Protein AF-A0A3N6RVM1-F1 (afdb_monomer_lite)

pLDDT: mean 83.08, std 14.46, range [37.84, 97.94]

Secondary structure (DSSP, 8-state):
-HHHHHHHHH---EEEEE--EEEE-SS-EEEEE---EEEEETTEEEEE--SSTT----B-TT---SS--EEEEE-HHHHHHHHHHHHHHHHHTT-EEEEEES--S---HHHHHHHHHHHHHTTTTEEEEEE-S-TT-EEE-HHHHHHHSTT--EEEE--GGGT-EEEEEE-TTT--EEEEEE-TT-GGG--

Organism: NCBI:txid69224

InterPro domains:
  IPR029052 Metallo-dependent phosphatase-like [G3DSA:3.60.21.10] (3-189)
  IPR029052 Metallo-dependent phosphatase-like [SSF56300] (31-172)

Sequence (191 aa):
MRIFVGHYHSLSLNQKSWDIVTDSGYKYVNHIGSFNYSWDEGDFHLIQLHDYPGMTGYDYNKTIISSDERKLYMRWDKELTWLKKSIEGAVSRGKYIIVNIHQPDGWKKEALRAIRTLFYQYKDNIKAVFAGHHHILYGYYENILSGMGGNIPVFLFGSASQQTYLIMESDDADLNLFIFLIKKNNWQAKN

Radius of gyration: 17.66 Å; chains: 1; bounding box: 53×33×40 Å

Foldseek 3Di:
DCCLVVVLVPDPFAPKDFFWDWDDDPQETEIEGQRKMWGDDQQEIETEGPADAQDFDPFVPDPCPDSHHYTYGHDNVRVLVVVLVSLVVSVVVNGAYEYEYEDLDPHDPVRLVSQQVSCQVCVVRHQEYEYEPQQQDFAWDPVSLVRRYDSRTYTYQRDVVQLWGWDWDADPPPRDIDIWIDGPVDVVPTD

Structure (mmCIF, N/CA/C/O backbone):
data_AF-A0A3N6RVM1-F1
#
_entry.id   AF-A0A3N6RVM1-F1
#
loop_
_atom_site.group_PDB
_atom_site.id
_atom_site.type_symbol
_atom_site.label_atom_id
_atom_site.label_alt_id
_atom_site.label_comp_id
_atom_site.label_asym_id
_atom_site.label_entity_id
_atom_site.label_seq_id
_atom_site.pdbx_PDB_ins_code
_atom_site.Cartn_x
_atom_site.Cartn_y
_atom_site.Cartn_z
_atom_site.occupancy
_atom_site.B_iso_or_equiv
_atom_site.auth_seq_id
_atom_site.auth_comp_id
_atom_site.auth_asym_id
_atom_site.auth_atom_id
_atom_site.pdbx_PDB_model_num
ATOM 1 N N . MET A 1 1 ? 22.898 -3.937 3.045 1.00 49.53 1 MET A N 1
ATOM 2 C CA . MET A 1 1 ? 22.399 -4.347 1.710 1.00 49.53 1 MET A CA 1
ATOM 3 C C . MET A 1 1 ? 22.051 -5.832 1.595 1.00 49.53 1 MET A C 1
ATOM 5 O O . MET A 1 1 ? 20.936 -6.106 1.177 1.00 49.53 1 MET A O 1
ATOM 9 N N . ARG A 1 2 ? 22.887 -6.782 2.071 1.00 49.22 2 ARG A N 1
ATOM 10 C CA . ARG A 1 2 ? 22.421 -8.164 2.374 1.00 49.22 2 ARG A CA 1
ATOM 11 C C . ARG A 1 2 ? 21.143 -8.173 3.229 1.00 49.22 2 ARG A C 1
ATOM 13 O O . ARG A 1 2 ? 20.324 -9.059 3.071 1.00 49.22 2 ARG A O 1
ATOM 20 N N . ILE A 1 3 ? 20.975 -7.157 4.080 1.00 55.50 3 ILE A N 1
ATOM 21 C CA . ILE A 1 3 ? 19.848 -7.026 5.006 1.00 55.50 3 ILE A CA 1
ATOM 22 C C . ILE A 1 3 ? 18.508 -6.794 4.293 1.00 55.50 3 ILE A C 1
ATOM 24 O O . ILE A 1 3 ? 17.579 -7.484 4.645 1.00 55.50 3 ILE A O 1
ATOM 28 N N . PHE A 1 4 ? 18.366 -5.912 3.292 1.00 61.50 4 PHE A N 1
ATOM 29 C CA . PHE A 1 4 ? 17.035 -5.615 2.714 1.00 61.50 4 PHE A CA 1
ATOM 30 C C . PHE A 1 4 ? 16.545 -6.724 1.769 1.00 61.50 4 PHE A C 1
ATOM 32 O O . PHE A 1 4 ? 15.453 -7.258 1.934 1.00 61.50 4 PHE A O 1
ATOM 39 N N . VAL A 1 5 ? 17.414 -7.140 0.840 1.00 66.00 5 VAL A N 1
ATOM 40 C CA . VAL A 1 5 ? 17.185 -8.290 -0.052 1.00 66.00 5 VAL A CA 1
ATOM 41 C C . VAL A 1 5 ? 17.018 -9.570 0.768 1.00 66.00 5 VAL A C 1
ATOM 43 O O . VAL A 1 5 ? 16.042 -10.297 0.602 1.00 66.00 5 VAL A O 1
ATOM 46 N N . GLY A 1 6 ? 17.932 -9.823 1.708 1.00 70.25 6 GLY A N 1
ATOM 47 C CA . GLY A 1 6 ? 17.854 -10.980 2.597 1.00 70.25 6 GLY A CA 1
ATOM 48 C C . GLY A 1 6 ? 16.621 -10.952 3.497 1.00 70.25 6 GLY A C 1
ATOM 49 O O . GLY A 1 6 ? 16.007 -11.996 3.677 1.00 70.25 6 GLY A O 1
ATOM 50 N N . HIS A 1 7 ? 16.212 -9.780 3.994 1.00 71.38 7 HIS A N 1
ATOM 51 C CA . HIS A 1 7 ? 14.996 -9.622 4.789 1.00 71.38 7 HIS A CA 1
ATOM 52 C C . HIS A 1 7 ? 13.775 -10.033 3.974 1.00 71.38 7 HIS A C 1
ATOM 54 O O . HIS A 1 7 ? 13.119 -10.993 4.359 1.00 71.38 7 HIS A O 1
ATOM 60 N N . TYR A 1 8 ? 13.532 -9.430 2.806 1.00 77.12 8 TYR A N 1
ATOM 61 C CA . TYR A 1 8 ? 12.394 -9.817 1.965 1.00 77.12 8 TYR A CA 1
ATOM 62 C C . TYR A 1 8 ? 12.393 -11.316 1.615 1.00 77.12 8 TYR A C 1
ATOM 64 O O . TYR A 1 8 ? 11.356 -11.983 1.687 1.00 77.12 8 TYR A O 1
ATOM 72 N N . HIS A 1 9 ? 13.552 -11.890 1.272 1.00 80.00 9 HIS A N 1
ATOM 73 C CA . HIS A 1 9 ? 13.641 -13.323 0.984 1.00 80.00 9 HIS A CA 1
ATOM 74 C C . HIS A 1 9 ? 13.372 -14.195 2.215 1.00 80.00 9 HIS A C 1
ATOM 76 O O . HIS A 1 9 ? 12.742 -15.238 2.053 1.00 80.00 9 HIS A O 1
ATOM 82 N N . SER A 1 10 ? 13.765 -13.752 3.414 1.00 82.06 10 SER A N 1
ATOM 83 C CA . SER A 1 10 ? 13.501 -14.454 4.678 1.00 82.06 10 SER A CA 1
ATOM 84 C C . SER A 1 10 ? 12.027 -14.449 5.097 1.00 82.06 10 SER A C 1
ATOM 86 O O . SER A 1 10 ? 11.606 -15.325 5.848 1.00 82.06 10 SER A O 1
ATOM 88 N N . LEU A 1 11 ? 11.227 -13.498 4.601 1.00 80.88 11 LEU A N 1
ATOM 89 C CA . LEU A 1 11 ? 9.805 -13.424 4.922 1.00 80.88 11 LEU A CA 1
ATOM 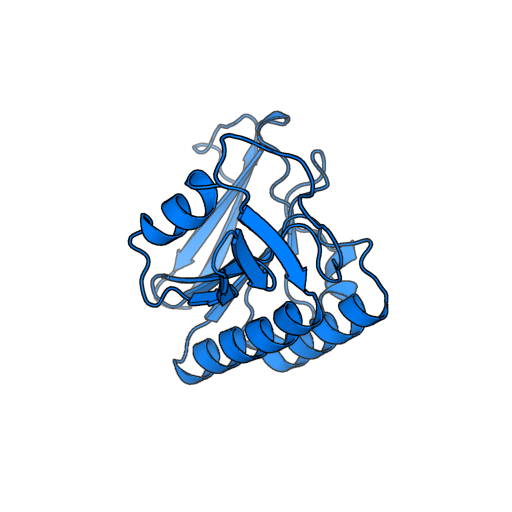90 C C . LEU A 1 11 ? 9.038 -14.583 4.266 1.00 80.88 11 LEU A C 1
ATOM 92 O O . LEU A 1 11 ? 9.023 -14.717 3.040 1.00 80.88 11 LEU A O 1
ATOM 96 N N . SER A 1 12 ? 8.363 -15.405 5.065 1.00 87.25 12 SER A N 1
ATOM 97 C CA . SER A 1 12 ? 7.489 -16.483 4.578 1.00 87.25 12 SER A CA 1
ATOM 98 C C . SER A 1 12 ? 6.084 -15.939 4.301 1.00 87.25 12 SER A C 1
ATOM 100 O O . SER A 1 12 ? 5.150 -16.219 5.040 1.00 87.25 12 SER A O 1
ATOM 102 N N . LEU A 1 13 ? 5.966 -15.098 3.270 1.00 87.88 13 LEU A N 1
ATOM 103 C CA . LEU A 1 13 ? 4.716 -14.438 2.880 1.00 87.88 13 LEU A CA 1
ATOM 104 C C . LEU A 1 13 ? 4.066 -15.141 1.684 1.00 87.88 13 LEU A C 1
ATOM 106 O O . LEU A 1 13 ? 4.747 -15.475 0.707 1.00 87.88 13 LEU A O 1
ATOM 110 N N . ASN A 1 14 ? 2.747 -15.317 1.743 1.00 88.75 14 ASN A N 1
ATOM 111 C CA . ASN A 1 14 ? 1.970 -15.942 0.675 1.00 88.75 14 ASN A CA 1
ATOM 112 C C . ASN A 1 14 ? 1.920 -15.047 -0.565 1.00 88.75 14 ASN A C 1
ATOM 114 O O . ASN A 1 14 ? 1.733 -13.839 -0.459 1.00 88.75 14 ASN A O 1
ATOM 118 N N . GLN A 1 15 ? 2.078 -15.645 -1.752 1.00 90.25 15 GLN A N 1
ATOM 119 C CA . GLN A 1 15 ? 1.986 -14.944 -3.045 1.00 90.25 15 GLN A CA 1
ATOM 120 C C . GLN A 1 15 ? 2.817 -13.647 -3.112 1.00 90.25 15 GLN A C 1
ATOM 122 O O . GLN A 1 15 ? 2.423 -12.663 -3.744 1.00 90.25 15 GLN A O 1
ATOM 127 N N . LYS A 1 16 ? 3.977 -13.629 -2.439 1.00 92.12 16 LYS A N 1
ATOM 128 C CA . LYS A 1 16 ? 4.786 -12.418 -2.343 1.00 92.12 16 LYS A CA 1
ATOM 129 C C . LYS A 1 16 ? 5.381 -12.011 -3.691 1.00 92.12 16 LYS A C 1
ATOM 131 O O . LYS A 1 16 ? 5.944 -12.840 -4.408 1.00 92.12 16 LYS A O 1
ATOM 136 N N . SER A 1 17 ? 5.301 -10.727 -4.015 1.00 92.94 17 SER A N 1
ATOM 137 C CA . SER A 1 17 ? 5.893 -10.129 -5.214 1.00 92.94 17 SER A CA 1
ATOM 138 C C . SER A 1 17 ? 6.739 -8.930 -4.822 1.00 92.94 17 SER A C 1
ATOM 140 O O . SER A 1 17 ? 6.389 -8.201 -3.899 1.00 92.94 17 SER A O 1
ATOM 142 N N . TRP A 1 18 ? 7.857 -8.723 -5.512 1.00 90.75 18 TRP A N 1
ATOM 143 C CA . TRP A 1 18 ? 8.780 -7.629 -5.231 1.00 90.75 18 TRP A CA 1
ATOM 144 C C . TRP A 1 18 ? 9.308 -7.032 -6.525 1.00 90.75 18 TRP A C 1
ATOM 146 O O . TRP A 1 18 ? 9.776 -7.762 -7.400 1.00 90.75 18 TRP A O 1
ATOM 156 N N . ASP A 1 19 ? 9.228 -5.708 -6.647 1.00 88.94 19 ASP A N 1
ATOM 157 C CA . ASP A 1 19 ? 9.741 -4.973 -7.799 1.00 88.94 19 ASP A CA 1
ATOM 158 C C . ASP A 1 19 ? 11.246 -4.726 -7.672 1.00 88.94 19 ASP A C 1
ATOM 160 O O . ASP A 1 19 ? 11.709 -3.644 -7.294 1.00 88.94 19 ASP A O 1
ATOM 164 N N . ILE A 1 20 ? 12.014 -5.766 -7.983 1.00 86.31 20 ILE A N 1
ATOM 165 C CA . ILE A 1 20 ? 13.465 -5.708 -8.080 1.00 86.31 20 ILE A CA 1
ATOM 166 C C . ILE A 1 20 ? 13.940 -6.535 -9.274 1.00 86.31 20 ILE A C 1
ATOM 168 O O . ILE A 1 20 ? 13.529 -7.673 -9.493 1.00 86.31 20 ILE A O 1
ATOM 172 N N . VAL A 1 21 ? 14.867 -5.972 -10.031 1.00 83.81 21 VAL A N 1
ATOM 173 C CA . VAL A 1 21 ? 15.666 -6.673 -11.028 1.00 83.81 21 VAL A CA 1
ATOM 174 C C . VAL A 1 21 ? 17.097 -6.670 -10.528 1.00 83.81 21 VAL A C 1
ATOM 176 O O . VAL A 1 21 ? 17.631 -5.620 -10.176 1.00 83.81 21 VAL A O 1
ATOM 179 N N . THR A 1 22 ? 17.713 -7.847 -10.474 1.00 80.88 22 THR A N 1
ATOM 180 C CA . THR A 1 22 ? 19.133 -7.966 -10.138 1.00 80.88 22 THR A CA 1
ATOM 181 C C . THR A 1 22 ? 19.928 -8.131 -11.424 1.00 80.88 22 THR A C 1
ATOM 183 O O . THR A 1 22 ? 19.729 -9.105 -12.144 1.00 80.88 22 THR A O 1
ATOM 186 N N . ASP A 1 23 ? 20.805 -7.175 -11.705 1.00 78.50 23 ASP A N 1
ATOM 187 C CA . ASP A 1 23 ? 21.750 -7.198 -12.818 1.00 78.50 23 ASP A CA 1
ATOM 188 C C . ASP A 1 23 ? 23.162 -7.431 -12.265 1.00 78.50 23 ASP A C 1
ATOM 190 O O . ASP A 1 23 ? 23.715 -6.597 -11.545 1.00 78.50 23 ASP A O 1
ATOM 194 N N . SER A 1 24 ? 23.716 -8.607 -12.550 1.00 72.19 24 SER A N 1
ATOM 195 C CA . SER A 1 24 ? 25.017 -9.044 -12.039 1.00 72.19 24 SER A CA 1
ATOM 196 C C . SER A 1 24 ? 26.069 -8.918 -13.138 1.00 72.19 24 SER A C 1
ATOM 198 O O . SER A 1 24 ? 26.142 -9.754 -14.037 1.00 72.19 24 SER A O 1
ATOM 200 N N . GLY A 1 25 ? 26.909 -7.887 -13.050 1.00 65.50 25 GLY A N 1
ATOM 201 C CA . GLY A 1 25 ? 28.103 -7.734 -13.879 1.00 65.50 25 GLY A CA 1
ATOM 202 C C . GLY A 1 25 ? 29.341 -8.376 -13.243 1.00 65.50 25 GLY A C 1
ATOM 203 O O . GLY A 1 25 ? 29.339 -8.754 -12.075 1.00 65.50 25 GLY A O 1
ATOM 204 N N . TYR A 1 26 ? 30.450 -8.431 -13.988 1.00 54.41 26 TYR A N 1
ATOM 205 C CA . TYR A 1 26 ? 31.712 -9.065 -13.556 1.00 54.41 26 TYR A CA 1
ATOM 206 C C . TYR A 1 26 ? 32.315 -8.493 -12.247 1.00 54.41 26 TYR A C 1
ATOM 208 O O . TYR A 1 26 ? 33.124 -9.158 -11.608 1.00 54.41 26 TYR A O 1
ATOM 216 N N . LYS A 1 27 ? 31.939 -7.271 -11.832 1.00 62.62 27 LYS A N 1
ATOM 217 C CA . LYS A 1 27 ? 32.432 -6.607 -10.603 1.00 62.62 27 LYS A CA 1
ATOM 218 C C . LYS A 1 27 ? 31.342 -6.073 -9.668 1.00 62.62 27 LYS A C 1
ATOM 220 O O . LYS A 1 27 ? 31.665 -5.660 -8.560 1.00 62.62 27 LYS A O 1
ATOM 225 N N . TYR A 1 28 ? 30.082 -6.050 -10.105 1.00 66.88 28 TYR A N 1
ATOM 226 C CA . TYR A 1 28 ? 29.010 -5.320 -9.426 1.00 66.88 28 TYR A CA 1
ATOM 227 C C . TYR A 1 28 ? 27.706 -6.104 -9.464 1.00 66.88 28 TYR A C 1
ATOM 229 O O . TYR A 1 28 ? 27.373 -6.704 -10.484 1.00 66.88 28 TYR A O 1
ATOM 237 N N . VAL A 1 29 ? 26.946 -6.037 -8.372 1.00 70.31 29 VAL A N 1
ATOM 238 C CA . VAL A 1 29 ? 25.550 -6.484 -8.339 1.00 70.31 29 VAL A CA 1
ATOM 239 C C . VAL A 1 29 ? 24.673 -5.242 -8.245 1.00 70.31 29 VAL A C 1
ATOM 241 O O . VAL A 1 29 ? 24.701 -4.520 -7.251 1.00 70.31 29 VAL A O 1
ATOM 244 N N . ASN A 1 30 ? 23.908 -4.968 -9.289 1.00 77.06 30 ASN A N 1
ATOM 245 C CA . ASN A 1 30 ? 22.965 -3.864 -9.324 1.00 77.06 30 ASN A CA 1
ATOM 246 C C . ASN A 1 30 ? 21.574 -4.391 -8.994 1.00 77.06 30 ASN A C 1
ATOM 248 O O . ASN A 1 30 ? 21.136 -5.400 -9.539 1.00 77.06 30 ASN A O 1
ATOM 252 N N . HIS A 1 31 ? 20.858 -3.685 -8.133 1.00 78.25 31 HIS A N 1
ATOM 253 C CA . HIS A 1 31 ? 19.447 -3.921 -7.884 1.00 78.25 31 HIS A CA 1
ATOM 254 C C . HIS A 1 31 ? 18.654 -2.715 -8.379 1.00 78.25 31 HIS A C 1
ATOM 256 O O . HIS A 1 31 ? 18.915 -1.586 -7.968 1.00 78.25 31 HIS A O 1
ATOM 262 N N . ILE A 1 32 ? 17.704 -2.950 -9.278 1.00 81.69 32 ILE A N 1
ATOM 263 C CA . ILE A 1 32 ? 16.997 -1.910 -10.026 1.00 81.69 32 ILE A CA 1
ATOM 264 C C . ILE A 1 32 ? 15.492 -2.133 -9.888 1.00 81.69 32 ILE A C 1
ATOM 266 O O . ILE A 1 32 ? 15.015 -3.225 -10.174 1.00 81.69 32 ILE A O 1
ATOM 270 N N . GLY A 1 33 ? 14.731 -1.112 -9.504 1.00 83.25 33 GLY A N 1
ATOM 271 C CA . GLY A 1 33 ? 13.273 -1.213 -9.372 1.00 83.25 33 GLY A CA 1
ATOM 272 C C . GLY A 1 33 ? 12.693 -0.109 -8.500 1.00 83.25 33 GLY A C 1
ATOM 273 O O . GLY A 1 33 ? 13.385 0.852 -8.171 1.00 83.25 33 GLY A O 1
ATOM 274 N N . SER A 1 34 ? 11.424 -0.228 -8.129 1.00 82.31 34 SER A N 1
ATOM 275 C CA . SER A 1 34 ? 10.808 0.620 -7.099 1.00 82.31 34 SER A CA 1
ATOM 276 C C . SER A 1 34 ? 11.043 0.107 -5.683 1.00 82.31 34 SER A C 1
ATOM 278 O O . SER A 1 34 ? 10.899 0.870 -4.736 1.00 82.31 34 SER A O 1
ATOM 280 N N . PHE A 1 35 ? 11.433 -1.166 -5.534 1.00 85.69 35 PHE A N 1
ATOM 281 C CA . PHE A 1 35 ? 11.550 -1.870 -4.254 1.00 85.69 35 PHE A CA 1
ATOM 282 C C . PHE A 1 35 ? 10.224 -2.045 -3.498 1.00 85.69 35 PHE A C 1
ATOM 284 O O . PHE A 1 35 ? 10.237 -2.542 -2.370 1.00 85.69 35 PHE A O 1
ATOM 291 N N . ASN A 1 36 ? 9.095 -1.719 -4.132 1.00 89.31 36 ASN A N 1
ATOM 292 C CA . ASN A 1 36 ? 7.760 -2.022 -3.634 1.00 89.31 36 ASN A CA 1
ATOM 293 C C . ASN A 1 36 ? 7.547 -3.527 -3.576 1.00 89.31 36 ASN A C 1
ATOM 295 O O . ASN A 1 36 ? 7.973 -4.248 -4.482 1.00 89.31 36 ASN A O 1
ATOM 299 N N . TYR A 1 37 ? 6.845 -3.999 -2.557 1.00 92.69 37 TYR A N 1
ATOM 300 C CA . TYR A 1 37 ? 6.516 -5.411 -2.432 1.00 92.69 37 TYR A CA 1
ATOM 301 C C . TYR A 1 37 ? 5.075 -5.611 -1.996 1.00 92.69 37 TYR A C 1
ATOM 303 O O . TYR A 1 37 ? 4.427 -4.702 -1.486 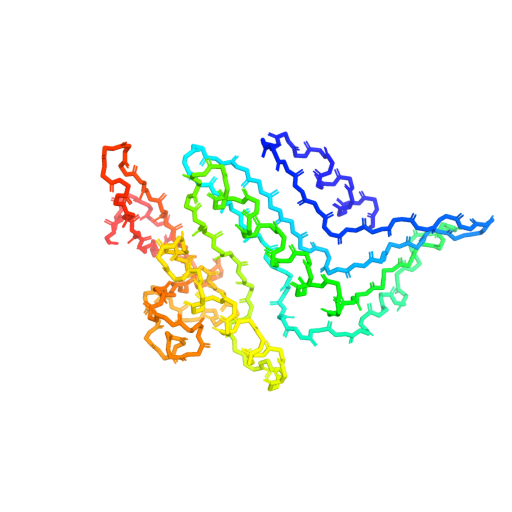1.00 92.69 37 TYR A O 1
ATOM 311 N N . SER A 1 38 ? 4.564 -6.810 -2.223 1.00 96.31 38 SER A N 1
ATOM 312 C CA . SER A 1 38 ? 3.201 -7.184 -1.884 1.00 96.31 38 SER A CA 1
ATOM 313 C C . SER A 1 38 ? 3.125 -8.632 -1.439 1.00 96.31 38 SER A C 1
ATOM 315 O O . SER A 1 38 ? 4.027 -9.412 -1.741 1.00 96.31 38 SER A O 1
ATOM 317 N N . TRP A 1 39 ? 2.040 -9.001 -0.771 1.00 96.31 39 TRP A N 1
ATOM 318 C CA . TRP A 1 39 ? 1.720 -10.377 -0.400 1.00 96.31 39 TRP A CA 1
ATOM 319 C C . TRP A 1 39 ? 0.218 -10.541 -0.178 1.00 96.31 39 TRP A C 1
ATOM 321 O O . TRP A 1 39 ? -0.506 -9.554 -0.077 1.00 96.31 39 TRP A O 1
ATOM 331 N N . ASP A 1 40 ? -0.246 -11.784 -0.112 1.00 95.88 40 ASP A N 1
ATOM 332 C CA . ASP A 1 40 ? -1.630 -12.109 0.231 1.00 95.88 40 ASP A CA 1
ATOM 333 C C . ASP A 1 40 ? -1.718 -12.504 1.722 1.00 95.88 40 ASP A C 1
ATOM 335 O O . ASP A 1 40 ? -0.858 -13.228 2.227 1.00 95.88 40 ASP A O 1
ATOM 339 N N . GLU A 1 41 ? -2.772 -12.066 2.409 1.00 92.06 41 GLU A N 1
ATOM 340 C CA . GLU A 1 41 ? -3.149 -12.476 3.769 1.00 92.06 41 GLU A CA 1
ATOM 341 C C . GLU A 1 41 ? -4.678 -12.562 3.840 1.00 92.06 41 GLU A C 1
ATOM 343 O O . GLU A 1 41 ? -5.360 -11.566 3.593 1.00 92.06 41 GLU A O 1
ATOM 348 N N . GLY A 1 42 ? -5.229 -13.745 4.131 1.00 90.62 42 GLY A N 1
ATOM 349 C CA . GLY A 1 42 ? -6.678 -13.966 4.050 1.00 90.62 42 GLY A CA 1
ATOM 350 C C . GLY A 1 42 ? -7.238 -13.502 2.700 1.00 90.62 42 GLY A C 1
ATOM 351 O O . GLY A 1 42 ? -6.708 -13.870 1.648 1.00 90.62 42 GLY A O 1
ATOM 352 N N . ASP A 1 43 ? -8.261 -12.650 2.722 1.00 93.12 43 ASP A N 1
ATOM 353 C CA . ASP A 1 43 ? -8.893 -12.057 1.532 1.00 93.12 43 ASP A CA 1
ATOM 354 C C . ASP A 1 43 ? -8.227 -10.775 1.019 1.00 93.12 43 ASP A C 1
ATOM 356 O O . ASP A 1 43 ? -8.660 -10.195 0.017 1.00 93.12 43 ASP A O 1
ATOM 360 N N . PHE A 1 44 ? -7.128 -10.361 1.648 1.00 95.31 44 PHE A N 1
ATOM 361 C CA . PHE A 1 44 ? -6.419 -9.137 1.314 1.00 95.31 44 PHE A CA 1
ATOM 362 C C . PHE A 1 44 ? -5.134 -9.404 0.529 1.00 95.31 44 PHE A C 1
ATOM 364 O O . PHE A 1 44 ? -4.382 -10.339 0.791 1.00 95.31 44 PHE A O 1
ATOM 371 N N . HIS A 1 45 ? -4.863 -8.525 -0.427 1.00 97.69 45 HIS A N 1
ATOM 372 C CA . HIS A 1 45 ? -3.564 -8.301 -1.031 1.00 97.69 45 HIS A CA 1
ATOM 373 C C . HIS A 1 45 ? -2.982 -7.023 -0.428 1.00 97.69 45 HIS A C 1
ATOM 375 O O . HIS A 1 45 ? -3.513 -5.925 -0.624 1.00 97.69 45 HIS A O 1
ATOM 381 N N . LEU A 1 46 ? -1.903 -7.166 0.328 1.00 96.94 46 LEU A N 1
ATOM 382 C CA . LEU A 1 46 ? -1.213 -6.062 0.971 1.00 96.94 46 LEU A CA 1
ATOM 383 C C . LEU A 1 46 ? -0.107 -5.572 0.050 1.00 96.94 46 LEU A C 1
ATOM 385 O O . LEU A 1 46 ? 0.687 -6.366 -0.448 1.00 96.94 46 LEU A O 1
ATOM 389 N N . ILE A 1 47 ? -0.050 -4.263 -0.162 1.00 96.69 47 ILE A N 1
ATOM 390 C CA . ILE A 1 47 ? 0.962 -3.600 -0.981 1.00 96.69 47 ILE A CA 1
ATOM 391 C C . ILE A 1 47 ? 1.736 -2.643 -0.085 1.00 96.69 47 ILE A C 1
ATOM 393 O O . ILE A 1 47 ? 1.164 -1.700 0.448 1.00 96.69 47 ILE A O 1
ATOM 397 N N . GLN A 1 48 ? 3.044 -2.834 0.035 1.00 93.44 48 GLN A N 1
ATOM 398 C CA . GLN A 1 48 ? 3.953 -1.860 0.621 1.00 93.44 48 GLN A CA 1
ATOM 399 C C . GLN A 1 48 ? 4.632 -1.069 -0.497 1.00 93.44 48 GLN A C 1
ATOM 401 O O . GLN A 1 48 ? 5.528 -1.570 -1.184 1.00 93.44 48 GLN A O 1
ATOM 406 N N . LEU A 1 49 ? 4.221 0.188 -0.648 1.00 90.38 49 LEU A N 1
ATOM 407 C CA . LEU A 1 49 ? 4.926 1.160 -1.472 1.00 90.38 49 LEU A CA 1
ATOM 408 C C . LEU A 1 49 ? 6.165 1.669 -0.737 1.00 90.38 49 LEU A C 1
ATOM 410 O O . LEU A 1 49 ? 6.205 1.755 0.497 1.00 90.38 49 LEU A O 1
ATOM 414 N N . HIS A 1 50 ? 7.187 1.996 -1.513 1.00 81.25 50 HIS A N 1
ATOM 415 C CA . HIS A 1 50 ? 8.401 2.622 -1.035 1.00 81.25 50 HIS A CA 1
ATOM 416 C C . HIS A 1 50 ? 8.139 4.081 -0.618 1.00 81.25 50 HIS A C 1
ATOM 418 O O . HIS A 1 50 ? 7.154 4.691 -1.025 1.00 81.25 50 HIS A O 1
ATOM 424 N N . ASP A 1 51 ? 9.038 4.606 0.218 1.00 77.69 51 ASP A N 1
ATOM 425 C CA . ASP A 1 51 ? 8.964 5.858 0.984 1.00 77.69 51 ASP A CA 1
ATOM 426 C C . ASP A 1 51 ? 8.009 6.944 0.435 1.00 77.69 51 ASP A C 1
ATOM 428 O O . ASP A 1 51 ? 6.966 7.220 1.035 1.00 77.69 51 ASP A O 1
ATOM 432 N N . TYR A 1 52 ? 8.312 7.498 -0.742 1.00 76.69 52 TYR A N 1
ATOM 433 C CA . TYR A 1 52 ? 7.430 8.424 -1.450 1.00 76.69 52 TYR A CA 1
ATOM 434 C C . TYR A 1 52 ? 7.310 8.055 -2.944 1.00 76.69 52 TYR A C 1
ATOM 436 O O . TYR A 1 52 ? 8.326 7.910 -3.636 1.00 76.69 52 TYR A O 1
ATOM 444 N N . PRO A 1 53 ? 6.086 7.948 -3.484 1.00 78.06 53 PRO A N 1
ATOM 445 C CA . PRO A 1 53 ? 5.857 7.764 -4.906 1.00 78.06 53 PRO A CA 1
ATOM 446 C C . PRO A 1 53 ? 6.364 8.920 -5.762 1.00 78.06 53 PRO A C 1
ATOM 448 O O . PRO A 1 53 ? 6.260 10.101 -5.423 1.00 78.06 53 PRO A O 1
ATOM 451 N N . GLY A 1 54 ? 6.887 8.588 -6.935 1.00 73.56 54 GLY A N 1
ATOM 452 C CA . GLY A 1 54 ? 7.503 9.551 -7.856 1.00 73.56 54 GLY A CA 1
ATOM 453 C C . GLY A 1 54 ? 9.005 9.706 -7.652 1.00 73.56 54 GLY A C 1
ATOM 454 O O . GLY A 1 54 ? 9.651 10.499 -8.355 1.00 73.56 54 GLY A O 1
ATOM 455 N N . MET A 1 55 ? 9.566 8.961 -6.699 1.00 71.94 55 MET A N 1
ATOM 456 C CA . MET A 1 55 ? 10.985 8.972 -6.411 1.00 71.94 55 MET A CA 1
ATOM 457 C C . MET A 1 55 ? 11.795 8.372 -7.564 1.00 71.94 55 MET A C 1
ATOM 459 O O . MET A 1 55 ? 11.585 7.250 -8.019 1.00 71.94 55 MET A O 1
ATOM 463 N N . THR A 1 56 ? 12.785 9.130 -8.020 1.00 67.81 56 THR A N 1
ATOM 464 C CA . THR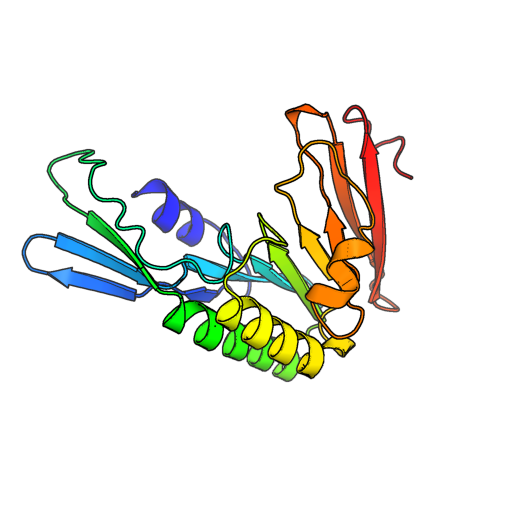 A 1 56 ? 13.756 8.705 -9.033 1.00 67.81 56 THR A CA 1
ATOM 465 C C . THR A 1 56 ? 15.143 9.109 -8.586 1.00 67.81 56 THR A C 1
ATOM 467 O O . THR A 1 56 ? 15.317 10.238 -8.131 1.00 67.81 56 THR A O 1
ATOM 470 N N . GLY A 1 57 ? 16.140 8.258 -8.819 1.00 58.72 57 GLY A N 1
ATOM 471 C CA . GLY A 1 57 ? 17.534 8.705 -8.773 1.00 58.72 57 GLY A CA 1
ATOM 472 C C . GLY A 1 57 ? 18.176 8.739 -7.389 1.00 58.72 57 GLY A C 1
ATOM 473 O O . GLY A 1 57 ? 19.241 9.335 -7.253 1.00 58.72 57 GLY A O 1
ATOM 474 N N . TYR A 1 58 ? 17.610 8.055 -6.390 1.00 57.56 58 TYR A N 1
ATOM 475 C CA . TYR A 1 58 ? 18.459 7.572 -5.302 1.00 57.56 58 TYR A CA 1
ATOM 476 C C . TYR A 1 58 ? 19.297 6.425 -5.847 1.00 57.56 58 TYR A C 1
ATOM 478 O O . TYR A 1 58 ? 18.898 5.262 -5.837 1.00 57.56 58 TYR A O 1
ATOM 486 N N . ASP A 1 59 ? 20.454 6.798 -6.370 1.00 47.62 59 ASP A N 1
ATOM 487 C CA . ASP A 1 59 ? 21.630 5.964 -6.268 1.00 47.62 59 ASP A CA 1
ATOM 488 C C . ASP A 1 59 ? 21.976 5.975 -4.771 1.00 47.62 59 ASP A C 1
ATOM 490 O O . ASP A 1 59 ? 22.350 7.023 -4.237 1.00 47.62 59 ASP A O 1
ATOM 494 N N . TYR A 1 60 ? 21.869 4.847 -4.062 1.00 49.22 60 TYR A N 1
ATOM 495 C CA . TYR A 1 60 ? 22.595 4.678 -2.791 1.00 49.22 60 TYR A CA 1
ATOM 496 C C . TYR A 1 60 ? 24.103 4.606 -3.105 1.00 49.22 60 TYR A C 1
ATOM 498 O O . TYR A 1 60 ? 24.798 3.641 -2.791 1.00 49.22 60 TYR A O 1
ATOM 506 N N . ASN A 1 61 ? 24.634 5.620 -3.785 1.00 41.38 61 ASN A N 1
ATOM 507 C CA . ASN A 1 61 ? 26.051 5.784 -3.984 1.00 41.38 61 ASN A CA 1
ATOM 508 C C . ASN A 1 61 ? 26.627 6.132 -2.615 1.00 41.38 61 ASN A C 1
ATOM 510 O O . ASN A 1 61 ? 26.387 7.220 -2.095 1.00 41.38 61 ASN A O 1
ATOM 514 N N . LYS A 1 62 ? 27.441 5.209 -2.091 1.00 41.66 62 LYS A N 1
ATOM 515 C CA . LYS A 1 62 ? 28.293 5.326 -0.893 1.00 41.66 62 LYS A CA 1
ATOM 516 C C . LYS A 1 62 ? 27.717 4.796 0.419 1.00 41.66 62 LYS A C 1
ATOM 518 O O . LYS A 1 62 ? 27.838 5.430 1.463 1.00 41.66 62 LYS A O 1
ATOM 523 N N . THR A 1 63 ? 27.297 3.539 0.441 1.00 37.84 63 THR A N 1
ATOM 524 C CA . THR A 1 63 ? 27.739 2.711 1.574 1.00 37.84 63 THR A CA 1
ATOM 525 C C . THR A 1 63 ? 28.582 1.568 1.038 1.00 37.84 63 THR A C 1
ATOM 527 O O . THR A 1 63 ? 28.087 0.475 0.776 1.00 37.84 63 THR A O 1
ATOM 530 N N . ILE A 1 64 ? 29.875 1.849 0.840 1.00 43.16 64 ILE A N 1
ATOM 531 C CA . ILE A 1 64 ? 30.899 0.814 0.680 1.00 43.16 64 ILE A CA 1
ATOM 532 C C . ILE A 1 64 ? 30.985 0.109 2.037 1.00 43.16 64 ILE A C 1
ATOM 534 O O . ILE A 1 64 ? 31.746 0.502 2.915 1.00 43.16 64 ILE A O 1
ATOM 538 N N . ILE A 1 65 ? 30.128 -0.887 2.247 1.00 41.59 65 ILE A N 1
ATOM 539 C CA . ILE A 1 65 ? 30.268 -1.833 3.350 1.00 41.59 65 ILE A CA 1
ATOM 540 C C . ILE A 1 65 ? 30.861 -3.083 2.715 1.00 41.59 65 ILE A C 1
ATOM 542 O O . ILE A 1 65 ? 30.114 -3.951 2.269 1.00 41.59 65 ILE A O 1
ATOM 546 N N . SER A 1 66 ? 32.193 -3.143 2.672 1.00 42.44 66 SER A N 1
ATOM 547 C CA . SER A 1 66 ? 33.030 -4.183 2.048 1.00 42.44 66 SER A CA 1
ATOM 548 C C . SER A 1 66 ? 33.215 -4.082 0.527 1.00 42.44 66 SER A C 1
ATOM 550 O O . SER A 1 66 ? 32.460 -3.414 -0.170 1.00 42.44 66 SER A O 1
ATOM 552 N N . SER A 1 67 ? 34.257 -4.757 0.038 1.00 48.72 67 SER A N 1
ATOM 553 C CA . SER A 1 67 ? 34.726 -4.870 -1.353 1.00 48.72 67 SER A CA 1
ATOM 554 C C . SER A 1 67 ? 33.707 -5.425 -2.368 1.00 48.72 67 SER A C 1
ATOM 556 O O . SER A 1 67 ? 34.050 -5.598 -3.533 1.00 48.72 67 SER A O 1
ATOM 558 N N . ASP A 1 68 ? 32.470 -5.684 -1.941 1.00 51.47 68 ASP A N 1
ATOM 559 C CA . ASP A 1 68 ? 31.311 -5.989 -2.779 1.00 51.47 68 ASP A CA 1
ATOM 560 C C . ASP A 1 68 ? 30.542 -4.685 -3.065 1.00 51.47 68 ASP A C 1
ATOM 562 O O . ASP A 1 68 ? 29.580 -4.338 -2.371 1.00 51.47 68 ASP A O 1
ATOM 566 N N . GLU A 1 69 ? 30.950 -3.939 -4.090 1.00 56.12 69 GLU A N 1
ATOM 567 C CA . GLU A 1 69 ? 30.202 -2.770 -4.565 1.00 56.12 69 GLU A CA 1
ATOM 568 C C . GLU A 1 69 ? 28.860 -3.227 -5.171 1.00 56.12 69 GLU A C 1
ATOM 570 O O . GLU A 1 69 ? 28.766 -3.604 -6.338 1.00 56.12 69 GLU A O 1
ATOM 575 N N . ARG A 1 70 ? 27.788 -3.222 -4.373 1.00 61.84 70 ARG A N 1
ATOM 576 C CA . ARG A 1 70 ? 26.417 -3.401 -4.882 1.00 61.84 70 ARG A CA 1
ATOM 577 C C . ARG A 1 70 ? 25.700 -2.051 -4.901 1.00 61.84 70 ARG A C 1
ATOM 579 O O . ARG A 1 70 ? 25.895 -1.233 -4.002 1.00 61.84 70 ARG A O 1
ATOM 586 N N . LYS A 1 71 ? 24.913 -1.787 -5.940 1.00 68.81 71 LYS A N 1
ATOM 587 C CA . LYS A 1 71 ? 24.254 -0.486 -6.150 1.00 68.81 71 LYS A CA 1
ATOM 588 C C . LYS A 1 71 ? 22.742 -0.656 -6.200 1.00 68.81 71 LYS A C 1
ATOM 590 O O . LYS A 1 71 ? 22.251 -1.666 -6.701 1.00 68.81 71 LYS A O 1
ATOM 595 N N . LEU A 1 72 ? 22.013 0.320 -5.661 1.00 70.69 72 LEU A N 1
ATOM 596 C CA . LEU A 1 72 ? 20.551 0.371 -5.705 1.00 70.69 72 LEU A CA 1
ATOM 597 C C . LEU A 1 72 ? 20.135 1.512 -6.627 1.00 70.69 72 LEU A C 1
ATOM 599 O O . LEU A 1 72 ? 20.491 2.658 -6.366 1.00 70.69 72 LEU A O 1
ATOM 603 N N . TYR A 1 73 ? 19.360 1.193 -7.658 1.00 74.69 73 TYR A N 1
ATOM 604 C CA . TYR A 1 73 ? 18.842 2.152 -8.623 1.00 74.69 73 TYR A CA 1
ATOM 605 C C . TYR A 1 73 ? 17.326 2.205 -8.541 1.00 74.69 73 TYR A C 1
ATOM 607 O O . TYR A 1 73 ? 16.626 1.349 -9.090 1.00 74.69 73 TYR A O 1
ATOM 615 N N . MET A 1 74 ? 16.813 3.237 -7.879 1.00 74.62 74 MET A N 1
ATOM 616 C CA . MET A 1 74 ? 15.373 3.416 -7.773 1.00 74.62 74 MET A CA 1
ATOM 617 C C . MET A 1 74 ? 14.756 4.052 -9.019 1.00 74.62 74 MET A C 1
ATOM 619 O O . MET A 1 74 ? 15.218 5.090 -9.513 1.00 74.62 74 MET A O 1
ATOM 623 N N . ARG A 1 75 ? 13.689 3.418 -9.514 1.00 73.88 75 ARG A N 1
ATOM 624 C CA . ARG A 1 75 ? 13.058 3.704 -10.804 1.00 73.88 75 ARG A CA 1
ATOM 625 C C . ARG A 1 75 ? 11.541 3.862 -10.675 1.00 73.88 75 ARG A C 1
ATOM 627 O O . ARG A 1 75 ? 10.803 2.882 -10.682 1.00 73.88 75 ARG A O 1
ATOM 634 N N . TRP A 1 76 ? 11.075 5.108 -10.656 1.00 72.50 76 TRP A N 1
ATOM 635 C CA . TRP A 1 76 ? 9.648 5.458 -10.695 1.00 72.50 76 TRP A CA 1
ATOM 636 C C . TRP A 1 76 ? 8.877 4.833 -11.872 1.00 72.50 76 TRP A C 1
ATOM 638 O O . TRP A 1 76 ? 7.736 4.407 -11.730 1.00 72.50 76 TRP A O 1
ATOM 648 N N . ASP A 1 77 ? 9.484 4.754 -13.057 1.00 73.31 77 ASP A N 1
ATOM 649 C CA . ASP A 1 77 ? 8.848 4.149 -14.234 1.00 73.31 77 ASP A CA 1
ATOM 650 C C . ASP A 1 77 ? 8.494 2.665 -14.012 1.00 73.31 77 ASP A C 1
ATOM 652 O O . ASP A 1 77 ? 7.537 2.145 -14.599 1.00 73.31 77 ASP A O 1
ATOM 656 N N . LYS A 1 78 ? 9.233 1.990 -13.122 1.00 78.94 78 LYS A N 1
ATOM 657 C CA . LYS A 1 78 ? 8.959 0.615 -12.692 1.00 78.94 78 LYS A CA 1
ATOM 658 C C . LYS A 1 78 ? 7.868 0.549 -11.627 1.00 78.94 78 LYS A C 1
ATOM 660 O O . LYS A 1 78 ? 6.998 -0.308 -11.748 1.00 78.94 78 LYS A O 1
ATOM 665 N N . GLU A 1 79 ? 7.836 1.510 -10.701 1.00 82.88 79 GLU A N 1
ATOM 666 C CA . GLU A 1 79 ? 6.823 1.616 -9.641 1.00 82.88 79 GLU A CA 1
ATOM 667 C C . GLU A 1 79 ? 5.398 1.545 -10.189 1.00 82.88 79 GLU A C 1
ATOM 669 O O . GLU A 1 79 ? 4.643 0.644 -9.827 1.00 82.88 79 GLU A O 1
ATOM 674 N N . LEU A 1 80 ? 5.034 2.451 -11.102 1.00 87.56 80 LEU A N 1
ATOM 675 C CA . LEU A 1 80 ? 3.661 2.515 -11.609 1.00 87.56 80 LEU A CA 1
ATOM 676 C C . LEU A 1 80 ? 3.278 1.248 -12.387 1.00 87.56 80 LEU A C 1
ATOM 678 O O . LEU A 1 80 ? 2.158 0.750 -12.267 1.00 87.56 80 LEU A O 1
ATOM 682 N N . THR A 1 81 ? 4.212 0.718 -13.181 1.00 90.44 81 THR A N 1
ATOM 683 C CA . THR A 1 81 ? 3.988 -0.494 -13.980 1.00 90.44 81 THR A CA 1
ATOM 684 C C . THR A 1 81 ? 3.772 -1.709 -13.083 1.00 90.44 81 THR A C 1
ATOM 686 O O . THR A 1 81 ? 2.867 -2.507 -13.331 1.00 90.44 81 THR A O 1
ATOM 689 N N . TRP A 1 82 ? 4.599 -1.862 -12.049 1.00 93.81 82 TRP A N 1
ATOM 690 C CA . TRP A 1 82 ? 4.487 -2.957 -11.096 1.00 93.81 82 TRP A CA 1
ATOM 691 C C . TRP A 1 82 ? 3.227 -2.826 -10.239 1.00 93.81 82 TRP A C 1
ATOM 693 O O . TRP A 1 82 ? 2.478 -3.793 -10.126 1.00 93.81 82 TRP A O 1
ATOM 703 N N . LEU A 1 83 ? 2.937 -1.628 -9.723 1.00 94.38 83 LEU A N 1
ATOM 704 C CA . LEU A 1 83 ? 1.761 -1.361 -8.895 1.00 94.38 83 LEU A CA 1
ATOM 705 C C . LEU A 1 83 ? 0.471 -1.694 -9.644 1.00 94.38 83 LEU A C 1
ATOM 707 O O . LEU A 1 83 ? -0.385 -2.401 -9.120 1.00 94.38 83 LEU A O 1
ATOM 711 N N . LYS A 1 84 ? 0.363 -1.259 -10.905 1.00 95.50 84 LYS A N 1
ATOM 712 C CA . LYS A 1 84 ? -0.772 -1.603 -11.765 1.00 95.50 84 LYS A CA 1
ATOM 713 C C . LYS A 1 84 ? -0.942 -3.120 -11.897 1.00 95.50 84 LYS A C 1
ATOM 715 O O . LYS A 1 84 ? -2.045 -3.616 -11.705 1.00 95.50 84 LYS A O 1
ATOM 720 N N . LYS A 1 85 ? 0.142 -3.856 -12.168 1.00 96.25 85 LYS A N 1
ATOM 721 C CA . LYS A 1 85 ? 0.106 -5.324 -12.293 1.00 96.25 85 LYS A CA 1
ATOM 722 C C . LYS A 1 85 ? -0.246 -6.026 -10.981 1.00 96.25 85 LYS A C 1
ATOM 724 O O . LYS A 1 85 ? -0.957 -7.025 -11.009 1.00 96.25 85 LYS A O 1
ATOM 729 N N . SER A 1 86 ? 0.253 -5.529 -9.851 1.00 97.00 86 SER A N 1
ATOM 730 C CA . SER A 1 86 ? -0.059 -6.055 -8.518 1.00 97.00 86 SER A CA 1
ATOM 731 C C . SER A 1 86 ? -1.551 -5.893 -8.211 1.00 97.00 86 SER A C 1
ATOM 733 O O . SER A 1 86 ? -2.207 -6.881 -7.881 1.00 97.00 86 SER A O 1
ATOM 735 N N . ILE A 1 87 ? -2.109 -4.700 -8.449 1.00 97.62 87 ILE A N 1
ATOM 736 C CA . ILE A 1 87 ? -3.542 -4.419 -8.296 1.00 97.62 87 ILE A CA 1
ATOM 737 C C . ILE A 1 87 ? -4.379 -5.295 -9.238 1.00 97.62 87 ILE A C 1
ATOM 739 O O . ILE A 1 87 ? -5.268 -6.004 -8.780 1.00 97.62 87 ILE A O 1
ATOM 743 N N . GLU A 1 88 ? -4.072 -5.317 -10.538 1.00 97.94 88 GLU A N 1
ATOM 744 C CA . GLU A 1 88 ? -4.787 -6.141 -11.527 1.00 97.94 88 GLU A CA 1
ATOM 745 C C . GLU A 1 88 ? -4.760 -7.628 -11.167 1.00 97.94 88 GLU A C 1
ATOM 747 O O . GLU A 1 88 ? -5.783 -8.313 -11.220 1.00 97.94 88 GLU A O 1
ATOM 752 N N . GLY A 1 89 ? -3.594 -8.119 -10.744 1.00 97.56 89 GLY A N 1
ATOM 753 C CA . GLY A 1 89 ? -3.427 -9.483 -10.275 1.00 97.56 89 GLY A CA 1
ATOM 754 C C . GLY A 1 89 ? -4.309 -9.776 -9.064 1.00 97.56 89 GLY A C 1
ATOM 755 O O . GLY A 1 89 ? -5.010 -10.784 -9.069 1.00 97.56 89 GLY A O 1
ATOM 756 N N . ALA A 1 90 ? -4.301 -8.914 -8.047 1.00 97.94 90 ALA A N 1
ATOM 757 C CA . ALA A 1 90 ? -5.129 -9.074 -6.853 1.00 97.94 90 ALA A CA 1
ATOM 758 C C . ALA A 1 90 ? -6.626 -9.105 -7.191 1.00 97.94 90 ALA A C 1
ATOM 760 O O . ALA A 1 90 ? -7.329 -10.030 -6.784 1.00 97.94 90 ALA A O 1
ATOM 761 N N . VAL A 1 91 ? -7.086 -8.162 -8.018 1.00 97.81 91 VAL A N 1
ATOM 762 C CA . VAL A 1 91 ? -8.481 -8.092 -8.478 1.00 97.81 91 VAL A CA 1
ATOM 763 C C . VAL A 1 91 ? -8.875 -9.356 -9.237 1.00 97.81 91 VAL A C 1
ATOM 765 O O . VAL A 1 91 ? -9.925 -9.930 -8.962 1.00 97.81 91 VAL A O 1
ATOM 768 N N . SER A 1 92 ? -8.019 -9.852 -10.137 1.00 97.38 92 SER A N 1
ATOM 769 C CA . SER A 1 92 ? -8.290 -11.094 -10.879 1.00 97.38 92 SER A CA 1
ATOM 770 C C . SER A 1 92 ? -8.402 -12.333 -9.981 1.00 97.38 92 SER A C 1
ATOM 772 O O . SER A 1 92 ? -9.067 -13.299 -10.347 1.00 97.38 92 SER A O 1
ATOM 774 N N . ARG A 1 93 ? -7.779 -12.298 -8.795 1.00 96.38 93 ARG A N 1
ATOM 775 C CA . ARG A 1 93 ? -7.860 -13.348 -7.768 1.00 96.38 93 ARG A CA 1
ATOM 776 C C . ARG A 1 93 ? -9.000 -13.124 -6.767 1.00 96.38 93 ARG A C 1
ATOM 778 O O . ARG A 1 93 ? -9.094 -13.875 -5.802 1.00 96.38 93 ARG A O 1
ATOM 785 N N . GLY A 1 94 ? -9.834 -12.102 -6.964 1.00 95.50 94 GLY A N 1
ATOM 786 C CA . GLY A 1 94 ? -10.933 -11.760 -6.058 1.00 95.50 94 GLY A CA 1
ATOM 787 C C . GLY A 1 94 ? -10.482 -11.179 -4.715 1.00 95.50 94 GLY A C 1
ATOM 788 O O . GLY A 1 94 ? -11.235 -11.247 -3.752 1.00 95.50 94 GLY A O 1
ATOM 789 N N . LYS A 1 95 ? -9.260 -10.635 -4.628 1.00 95.69 95 LYS A N 1
ATOM 790 C CA . LYS A 1 95 ? -8.718 -10.051 -3.394 1.00 95.69 95 LYS A CA 1
ATOM 791 C C . LYS A 1 95 ? -9.095 -8.579 -3.250 1.00 95.69 95 LYS A C 1
ATOM 793 O O . LYS A 1 95 ? -9.143 -7.834 -4.234 1.00 95.69 95 LYS A O 1
ATOM 798 N N . TYR A 1 96 ? -9.269 -8.151 -2.006 1.00 96.00 96 TYR A N 1
ATOM 799 C CA . TYR A 1 96 ? -9.310 -6.738 -1.638 1.00 96.00 96 TYR A CA 1
ATOM 800 C C . TYR A 1 96 ? -7.912 -6.213 -1.370 1.00 96.00 96 TYR A C 1
ATOM 802 O O . TYR A 1 96 ? -7.005 -6.977 -1.074 1.00 96.00 96 TYR A O 1
ATOM 810 N N . ILE A 1 97 ? -7.705 -4.910 -1.506 1.00 97.12 97 ILE A N 1
ATOM 811 C CA . ILE A 1 97 ? -6.364 -4.333 -1.513 1.00 97.12 97 ILE A CA 1
ATOM 812 C C . ILE A 1 97 ? -6.210 -3.379 -0.337 1.00 97.12 97 ILE A C 1
ATOM 814 O O . ILE A 1 97 ? -7.035 -2.486 -0.137 1.00 97.12 97 ILE A O 1
ATOM 818 N N . ILE A 1 98 ? -5.119 -3.558 0.402 1.00 96.62 98 ILE A N 1
ATOM 819 C CA . ILE A 1 98 ? -4.644 -2.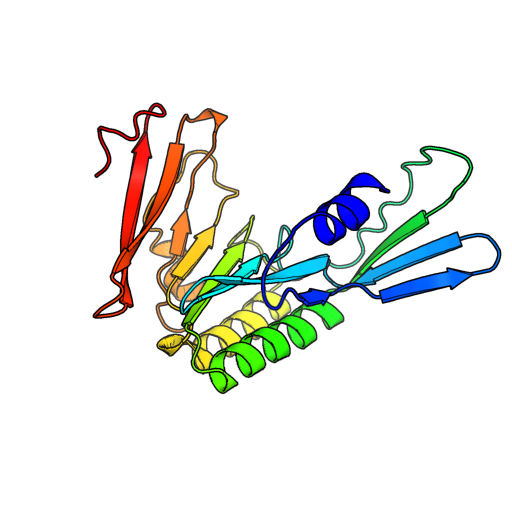628 1.424 1.00 96.62 98 ILE A CA 1
ATOM 820 C C . ILE A 1 98 ? -3.312 -2.065 0.953 1.00 96.62 98 ILE A C 1
ATOM 822 O O . ILE A 1 98 ? -2.396 -2.819 0.622 1.00 96.62 98 ILE A O 1
ATOM 826 N N . VAL A 1 99 ? -3.198 -0.741 0.917 1.00 95.69 99 VAL A N 1
ATOM 827 C CA . VAL A 1 99 ? -1.961 -0.069 0.513 1.00 95.69 99 VAL A CA 1
ATOM 828 C C . VAL A 1 99 ? -1.306 0.567 1.726 1.00 95.69 99 VAL A C 1
ATOM 830 O O . VAL A 1 99 ? -1.921 1.361 2.424 1.00 95.69 99 VAL A O 1
ATOM 833 N N . ASN A 1 100 ? -0.027 0.291 1.925 1.00 94.75 100 ASN A N 1
ATOM 834 C CA . ASN A 1 100 ? 0.829 0.981 2.871 1.00 94.75 100 ASN A CA 1
ATOM 835 C C . ASN A 1 100 ? 1.795 1.888 2.114 1.00 94.75 100 ASN A C 1
ATOM 837 O O . ASN A 1 100 ? 2.408 1.484 1.125 1.00 94.75 100 ASN A O 1
ATOM 841 N N . ILE A 1 101 ? 1.968 3.104 2.611 1.00 91.19 101 ILE A N 1
ATOM 842 C CA . ILE A 1 101 ? 2.869 4.109 2.052 1.00 91.19 101 ILE A CA 1
ATOM 843 C C . ILE A 1 101 ? 3.510 4.902 3.189 1.00 91.19 101 ILE A C 1
ATOM 845 O O . ILE A 1 101 ? 2.863 5.141 4.197 1.00 91.19 101 ILE A O 1
ATOM 849 N N . HIS A 1 102 ? 4.777 5.310 3.099 1.00 90.81 102 HIS A N 1
ATOM 850 C CA . HIS A 1 102 ? 5.339 6.123 4.184 1.00 90.81 102 HIS A CA 1
ATOM 851 C C . HIS A 1 102 ? 4.841 7.566 4.093 1.00 90.81 102 HIS A C 1
ATOM 853 O O . HIS A 1 102 ? 4.194 8.044 5.021 1.00 90.81 102 HIS A O 1
ATOM 859 N N . GLN A 1 103 ? 5.096 8.240 2.972 1.00 88.81 103 GLN A N 1
ATOM 860 C CA . GLN A 1 103 ? 4.759 9.643 2.778 1.00 88.81 103 GLN A CA 1
ATOM 861 C C . GLN A 1 103 ? 3.570 9.803 1.817 1.00 88.81 103 GLN A C 1
ATOM 863 O O . GLN A 1 103 ? 3.710 9.567 0.615 1.00 88.81 103 GLN A O 1
ATOM 868 N N . PRO A 1 104 ? 2.392 10.225 2.307 1.00 86.62 104 PRO A N 1
ATOM 869 C CA . PRO A 1 104 ? 1.173 10.257 1.502 1.00 86.62 104 PRO A CA 1
ATOM 870 C C . PRO A 1 104 ? 0.974 11.547 0.683 1.00 86.62 104 PRO A C 1
ATOM 872 O O . PRO A 1 104 ? -0.017 11.667 -0.033 1.00 86.62 104 PRO A O 1
ATOM 875 N N . ASP A 1 105 ? 1.882 12.520 0.775 1.00 84.44 105 ASP A N 1
ATOM 876 C CA . ASP A 1 105 ? 1.783 13.812 0.091 1.00 84.44 105 ASP A CA 1
ATOM 877 C C . ASP A 1 105 ? 3.144 14.334 -0.407 1.00 84.44 105 ASP A C 1
ATOM 879 O O . ASP A 1 105 ? 4.183 13.687 -0.281 1.00 84.44 105 ASP A O 1
ATOM 883 N N . GLY A 1 106 ? 3.133 15.504 -1.057 1.00 82.12 106 GLY A N 1
ATOM 884 C CA . GLY A 1 106 ? 4.347 16.134 -1.588 1.00 82.12 106 GLY A CA 1
ATOM 885 C C . GLY A 1 106 ? 4.906 15.472 -2.853 1.00 82.12 106 GLY A C 1
ATOM 886 O O . GLY A 1 106 ? 6.028 15.769 -3.259 1.00 82.12 106 GLY A O 1
ATOM 887 N N . TRP A 1 107 ? 4.144 14.584 -3.497 1.00 84.62 107 TRP A N 1
ATOM 888 C CA . TRP A 1 107 ? 4.607 13.864 -4.683 1.00 84.62 107 TRP A CA 1
ATOM 889 C C . TRP A 1 107 ? 4.715 14.784 -5.899 1.00 84.62 107 TRP A C 1
ATOM 891 O O . TRP A 1 107 ? 3.987 15.773 -6.043 1.00 84.62 107 TRP A O 1
ATOM 901 N N . LYS A 1 108 ? 5.577 14.400 -6.845 1.00 84.81 108 LYS A N 1
ATOM 902 C CA . LYS A 1 108 ? 5.610 15.026 -8.173 1.00 84.81 108 LYS A CA 1
ATOM 903 C C . LYS A 1 108 ? 4.227 14.931 -8.823 1.00 84.81 108 LYS A C 1
ATOM 905 O O . LYS A 1 108 ? 3.555 13.903 -8.713 1.00 84.81 108 LYS A O 1
ATOM 910 N N . LYS A 1 109 ? 3.807 15.984 -9.531 1.00 85.62 109 LYS A N 1
ATOM 911 C CA . LYS A 1 109 ? 2.452 16.092 -10.105 1.00 85.62 109 LYS A CA 1
ATOM 912 C C . LYS A 1 109 ? 2.106 14.916 -11.016 1.00 85.62 109 LYS A C 1
ATOM 914 O O . LYS A 1 109 ? 0.977 14.434 -10.995 1.00 85.62 109 LYS A O 1
ATOM 919 N N . GLU A 1 110 ? 3.072 14.446 -11.795 1.00 85.69 110 GLU A N 1
ATOM 920 C CA . GLU A 1 110 ? 2.922 13.319 -12.714 1.00 85.69 110 GLU A CA 1
ATOM 921 C C . GLU A 1 110 ? 2.669 12.017 -11.948 1.00 85.69 110 GLU A C 1
ATOM 923 O O . GLU A 1 110 ? 1.783 11.247 -12.319 1.00 85.69 110 GLU A O 1
ATOM 928 N N . ALA A 1 111 ? 3.399 11.808 -10.848 1.00 84.19 111 ALA A N 1
ATOM 929 C CA . ALA A 1 111 ? 3.255 10.639 -9.992 1.00 84.19 111 ALA A CA 1
ATOM 930 C C . ALA A 1 111 ? 1.915 10.623 -9.260 1.00 84.19 111 ALA A C 1
ATOM 932 O O . ALA A 1 111 ? 1.178 9.638 -9.339 1.00 84.19 111 ALA A O 1
ATOM 933 N N . LEU A 1 112 ? 1.560 11.756 -8.649 1.00 85.62 112 LEU A N 1
ATOM 934 C CA . LEU A 1 112 ? 0.263 11.958 -8.015 1.00 85.62 112 LEU A CA 1
ATOM 935 C C . LEU A 1 112 ? -0.880 11.683 -8.988 1.00 85.62 112 LEU A C 1
ATOM 937 O O . LEU A 1 112 ? -1.783 10.915 -8.676 1.00 85.62 112 LEU A O 1
ATOM 941 N N . ARG A 1 113 ? -0.832 12.261 -10.193 1.00 88.69 113 ARG A N 1
ATOM 942 C CA . ARG A 1 113 ? -1.875 12.059 -11.202 1.00 88.69 113 ARG A CA 1
ATOM 943 C C . ARG A 1 113 ? -1.991 10.594 -11.617 1.00 88.69 113 ARG A C 1
ATOM 945 O O . ARG A 1 113 ? -3.110 10.095 -11.733 1.00 88.69 113 ARG A O 1
ATOM 952 N N . ALA A 1 114 ? -0.869 9.921 -11.856 1.00 89.75 114 ALA A N 1
ATOM 953 C CA . ALA A 1 114 ? -0.861 8.537 -12.309 1.00 89.75 114 ALA A CA 1
ATOM 954 C C . ALA A 1 114 ? -1.416 7.576 -11.248 1.00 89.75 114 ALA A C 1
ATOM 956 O O . ALA A 1 114 ? -2.327 6.805 -11.549 1.00 89.75 114 ALA A O 1
ATOM 957 N N . ILE A 1 115 ? -0.932 7.668 -10.005 1.00 89.38 115 ILE A N 1
ATOM 958 C CA . ILE A 1 115 ? -1.411 6.820 -8.906 1.00 89.38 115 ILE A CA 1
ATOM 959 C C . ILE A 1 115 ? -2.861 7.135 -8.575 1.00 89.38 115 ILE A C 1
ATOM 961 O O . ILE A 1 115 ? -3.660 6.214 -8.482 1.00 89.38 115 ILE A O 1
ATOM 965 N N . ARG A 1 116 ? -3.244 8.413 -8.501 1.00 89.38 116 ARG A N 1
ATOM 966 C CA . ARG A 1 116 ? -4.640 8.802 -8.267 1.00 89.38 116 ARG A CA 1
ATOM 967 C C . ARG A 1 116 ? -5.580 8.244 -9.333 1.00 89.38 116 ARG A C 1
ATOM 969 O O . ARG A 1 116 ? -6.686 7.826 -9.010 1.00 89.38 116 ARG A O 1
ATOM 976 N N . THR A 1 117 ? -5.162 8.243 -10.599 1.00 92.50 117 THR A N 1
ATOM 977 C CA . THR A 1 117 ? -5.960 7.666 -11.695 1.00 92.50 117 THR A CA 1
ATOM 978 C C . THR A 1 117 ? -6.117 6.160 -11.509 1.00 92.50 117 THR A C 1
ATOM 980 O O . THR A 1 117 ? -7.225 5.642 -11.618 1.00 92.50 117 THR A O 1
ATOM 983 N N . LEU A 1 118 ? -5.024 5.469 -11.177 1.00 93.75 118 LEU A N 1
ATOM 984 C CA . LEU A 1 118 ? -5.028 4.032 -10.925 1.00 93.75 118 LEU A CA 1
ATOM 985 C C . LEU A 1 118 ? -5.896 3.668 -9.710 1.00 93.75 118 LEU A C 1
ATOM 987 O O . LEU A 1 118 ? -6.728 2.773 -9.790 1.00 93.75 118 LEU A O 1
ATOM 991 N N . PHE A 1 119 ? -5.750 4.391 -8.605 1.00 93.94 119 PHE A N 1
ATOM 992 C CA . PHE A 1 119 ? -6.525 4.174 -7.387 1.00 93.94 119 PHE A CA 1
ATOM 993 C C . PHE A 1 119 ? -8.003 4.471 -7.612 1.00 93.94 119 PHE A C 1
ATOM 995 O O . PHE A 1 119 ? -8.847 3.690 -7.196 1.00 93.94 119 PHE A O 1
ATOM 1002 N N . TYR A 1 120 ? -8.329 5.533 -8.352 1.00 93.69 120 TYR A N 1
ATOM 1003 C CA . TYR A 1 120 ? -9.707 5.808 -8.749 1.00 93.69 120 TYR A CA 1
ATOM 1004 C C . TYR A 1 120 ? -10.312 4.668 -9.582 1.00 93.69 120 TYR A C 1
ATOM 1006 O O . TYR A 1 120 ? -11.458 4.291 -9.349 1.00 93.69 120 TYR A O 1
ATOM 1014 N N . GLN A 1 121 ? -9.547 4.100 -10.522 1.00 95.69 121 GLN A N 1
ATOM 1015 C CA . GLN A 1 121 ? -9.988 2.977 -11.356 1.00 95.69 121 GLN A CA 1
ATOM 1016 C C . GLN A 1 121 ? -10.308 1.720 -10.530 1.00 95.69 121 GLN A C 1
ATOM 1018 O O . GLN A 1 121 ? -11.236 0.996 -10.875 1.00 95.69 121 GLN A O 1
ATOM 1023 N N . TYR A 1 122 ? -9.571 1.480 -9.444 1.00 96.25 122 TYR A N 1
ATOM 1024 C CA . TYR A 1 122 ? -9.711 0.295 -8.588 1.00 96.25 122 TYR A CA 1
ATOM 1025 C C . TYR A 1 122 ? -10.280 0.613 -7.197 1.00 96.25 122 TYR A C 1
ATOM 1027 O O . TYR A 1 122 ? -10.099 -0.160 -6.256 1.00 96.25 122 TYR A O 1
ATOM 1035 N N . LYS A 1 123 ? -10.982 1.743 -7.050 1.00 93.31 123 LYS A N 1
ATOM 1036 C CA . LYS A 1 123 ? -11.439 2.269 -5.751 1.00 93.31 123 LYS A CA 1
ATOM 1037 C C . LYS A 1 123 ? -12.346 1.313 -4.974 1.00 93.31 123 LYS A C 1
ATOM 1039 O O . LYS A 1 123 ? -12.375 1.360 -3.755 1.00 93.31 123 LYS A O 1
ATOM 1044 N N . ASP A 1 124 ? -13.072 0.443 -5.673 1.00 93.19 124 ASP A N 1
ATOM 1045 C CA . ASP A 1 124 ? -13.996 -0.511 -5.051 1.00 93.19 124 ASP A CA 1
ATOM 1046 C C . ASP A 1 124 ? -13.258 -1.768 -4.532 1.00 93.19 124 ASP A C 1
ATOM 1048 O O . ASP A 1 124 ? -13.762 -2.491 -3.669 1.00 93.19 124 ASP A O 1
ATOM 1052 N N . ASN A 1 125 ? -12.031 -2.003 -5.016 1.00 95.31 125 ASN A N 1
ATOM 1053 C CA . ASN A 1 125 ? -11.139 -3.072 -4.563 1.00 95.31 125 ASN A CA 1
ATOM 1054 C C . ASN A 1 125 ? -10.157 -2.594 -3.487 1.00 95.31 125 ASN A C 1
ATOM 1056 O O . ASN A 1 125 ? -9.798 -3.378 -2.611 1.00 95.31 125 ASN A O 1
ATOM 1060 N N . ILE A 1 126 ? -9.722 -1.332 -3.538 1.00 95.06 126 ILE A N 1
ATOM 1061 C CA . ILE A 1 126 ? -8.816 -0.744 -2.543 1.00 95.06 126 ILE A CA 1
ATOM 1062 C C . ILE A 1 126 ? -9.628 -0.286 -1.332 1.00 95.06 126 ILE A C 1
ATOM 1064 O O . ILE A 1 126 ? -10.382 0.679 -1.405 1.00 95.06 126 ILE A O 1
ATOM 1068 N N . LYS A 1 127 ? -9.459 -0.975 -0.202 1.00 93.75 127 LYS A N 1
ATOM 1069 C CA . LYS A 1 127 ? -10.271 -0.750 0.999 1.00 93.75 127 LYS A CA 1
ATOM 1070 C C . LYS A 1 127 ? -9.718 0.326 1.917 1.00 93.75 127 LYS A C 1
ATOM 1072 O O . LYS A 1 127 ? -10.502 1.032 2.541 1.00 93.75 127 LYS A O 1
ATOM 1077 N N . ALA A 1 128 ? -8.398 0.457 1.998 1.00 93.88 128 ALA A N 1
ATOM 1078 C CA . ALA A 1 128 ? -7.751 1.475 2.812 1.00 93.88 128 ALA A CA 1
ATOM 1079 C C . ALA A 1 128 ? -6.319 1.745 2.348 1.00 93.88 128 ALA A C 1
ATOM 1081 O O . ALA A 1 128 ? -5.642 0.869 1.797 1.00 93.88 128 ALA A O 1
ATOM 1082 N N . VAL A 1 129 ? -5.859 2.962 2.634 1.00 94.31 129 VAL A N 1
ATOM 1083 C CA . VAL A 1 129 ? -4.450 3.347 2.569 1.00 94.31 129 VAL A CA 1
ATOM 1084 C C . VAL A 1 129 ? -3.965 3.669 3.981 1.00 94.31 129 VAL A C 1
ATOM 1086 O O . VAL A 1 129 ? -4.537 4.526 4.652 1.00 94.31 129 VAL A O 1
ATOM 1089 N N . PHE A 1 130 ? -2.888 3.035 4.429 1.00 94.62 130 PHE A N 1
ATOM 1090 C CA . PHE A 1 130 ? -2.201 3.396 5.665 1.00 94.62 130 PHE A CA 1
ATOM 1091 C C . PHE A 1 130 ? -0.947 4.192 5.351 1.00 94.62 130 PHE A C 1
ATOM 1093 O O . PHE A 1 130 ? -0.141 3.797 4.505 1.00 94.62 130 PHE A O 1
ATOM 1100 N N . ALA A 1 131 ? -0.783 5.314 6.045 1.00 93.12 131 ALA A N 1
ATOM 1101 C CA . ALA A 1 131 ? 0.304 6.236 5.798 1.00 93.12 131 ALA A CA 1
ATOM 1102 C C . ALA A 1 131 ? 0.979 6.776 7.060 1.00 93.12 131 ALA A C 1
ATOM 1104 O O . ALA A 1 131 ? 0.433 6.718 8.159 1.00 93.12 131 ALA A O 1
ATOM 1105 N N . GLY A 1 132 ? 2.199 7.279 6.900 1.00 90.00 132 GLY A N 1
ATOM 1106 C CA . GLY A 1 132 ? 3.025 7.818 7.975 1.00 90.00 132 GLY A CA 1
ATOM 1107 C C . GLY A 1 132 ? 3.471 9.242 7.694 1.00 90.00 132 GLY A C 1
ATOM 1108 O O . GLY A 1 132 ? 2.654 10.099 7.356 1.00 90.00 132 GLY A O 1
ATOM 1109 N N . HIS A 1 133 ? 4.781 9.471 7.852 1.00 91.31 133 HIS A N 1
ATOM 1110 C CA . HIS A 1 133 ? 5.492 10.740 7.663 1.00 91.31 133 HIS A CA 1
ATOM 1111 C C . HIS A 1 133 ? 5.147 11.829 8.694 1.00 91.31 133 HIS A C 1
ATOM 1113 O O . HIS A 1 133 ? 6.028 12.392 9.344 1.00 91.31 133 HIS A O 1
ATOM 1119 N N . HIS A 1 134 ? 3.861 12.066 8.936 1.00 89.75 134 HIS A N 1
ATOM 1120 C CA . HIS A 1 134 ? 3.370 13.066 9.878 1.00 89.75 134 HIS A CA 1
ATOM 1121 C C . HIS A 1 134 ? 3.318 12.514 11.302 1.00 89.75 134 HIS A C 1
ATOM 1123 O O . HIS A 1 134 ? 2.263 12.130 11.789 1.00 89.75 134 HIS A O 1
ATOM 1129 N N . HIS A 1 135 ? 4.457 12.483 11.994 1.00 89.00 135 HIS A N 1
ATOM 1130 C CA . HIS A 1 135 ? 4.606 11.799 13.291 1.00 89.00 135 HIS A CA 1
ATOM 1131 C C . HIS A 1 135 ? 3.553 12.161 14.360 1.00 89.00 135 HIS A C 1
ATOM 1133 O O . HIS A 1 135 ? 3.236 11.328 15.205 1.00 89.00 135 HIS A O 1
ATOM 1139 N N . ILE A 1 136 ? 3.027 13.392 14.344 1.00 90.75 136 ILE A N 1
ATOM 1140 C CA . ILE A 1 136 ? 2.037 13.889 15.318 1.00 90.75 136 ILE A CA 1
ATOM 1141 C C . ILE A 1 136 ? 0.583 13.781 14.838 1.00 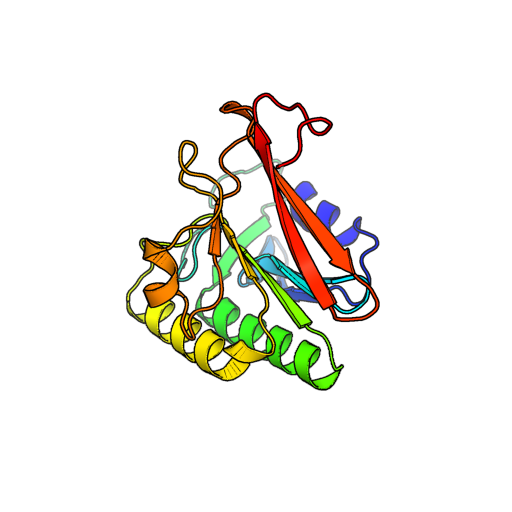90.75 136 ILE A C 1
ATOM 1143 O O . ILE A 1 136 ? -0.331 14.039 15.619 1.00 90.75 136 ILE A O 1
ATOM 1147 N N . LEU A 1 137 ? 0.365 13.431 13.568 1.00 90.31 137 LEU A N 1
ATOM 1148 C CA . LEU A 1 137 ? -0.957 13.222 12.987 1.00 90.31 137 LEU A CA 1
ATOM 1149 C C . LEU A 1 137 ? -1.241 11.722 12.931 1.00 90.31 137 LEU A C 1
ATOM 1151 O O . LEU A 1 137 ? -0.372 10.918 12.602 1.00 90.31 137 LEU A O 1
ATOM 1155 N N . TYR A 1 138 ? -2.460 11.336 13.282 1.00 91.62 138 TYR A N 1
ATOM 1156 C CA . TYR A 1 138 ? -2.838 9.933 13.392 1.00 91.62 138 TYR A CA 1
ATOM 1157 C C . TYR A 1 138 ? -4.349 9.751 13.233 1.00 91.62 138 TYR A C 1
ATOM 1159 O O . TYR A 1 138 ? -5.120 10.691 13.434 1.00 91.62 138 TYR A O 1
ATOM 1167 N N . GLY A 1 139 ? -4.770 8.527 12.924 1.00 91.81 139 GLY A N 1
ATOM 1168 C CA . GLY A 1 139 ? -6.165 8.188 12.659 1.00 91.81 139 GLY A CA 1
ATOM 1169 C C . GLY A 1 139 ? -6.598 8.570 11.244 1.00 91.81 139 GLY A C 1
ATOM 1170 O O . GLY A 1 139 ? -5.774 8.716 10.345 1.00 91.81 139 GLY A O 1
ATOM 1171 N N . TYR A 1 140 ? -7.905 8.695 11.037 1.00 90.75 140 TYR A N 1
ATOM 1172 C CA . TYR A 1 140 ? -8.480 9.036 9.738 1.00 90.75 140 TYR A CA 1
ATOM 1173 C C . TYR A 1 140 ? -8.024 10.420 9.254 1.00 90.75 140 TYR A C 1
ATOM 1175 O O . TYR A 1 140 ? -8.047 11.389 10.015 1.00 90.75 140 TYR A O 1
ATOM 1183 N N . TYR A 1 141 ? -7.602 10.511 7.991 1.00 86.69 141 TYR A N 1
ATOM 1184 C CA . TYR A 1 141 ? -6.983 11.715 7.444 1.00 86.69 141 TYR A CA 1
ATOM 1185 C C . TYR A 1 141 ? -7.689 12.232 6.189 1.00 86.69 141 TYR A C 1
ATOM 1187 O O . TYR A 1 141 ? -7.356 11.883 5.055 1.00 86.69 141 TYR A O 1
ATOM 1195 N N . GLU A 1 142 ? -8.654 13.127 6.407 1.00 78.06 142 GLU A N 1
ATOM 1196 C CA . GLU A 1 142 ? -9.550 13.644 5.365 1.00 78.06 142 GLU A CA 1
ATOM 1197 C C . GLU A 1 142 ? -8.843 14.412 4.245 1.00 78.06 142 GLU A C 1
ATOM 1199 O O . GLU A 1 142 ? -9.202 14.291 3.071 1.00 78.06 142 GLU A O 1
ATOM 1204 N N . ASN A 1 143 ? -7.793 15.161 4.583 1.00 71.00 143 ASN A N 1
ATOM 1205 C CA . ASN A 1 143 ? -7.123 16.058 3.641 1.00 71.00 143 ASN A CA 1
ATOM 1206 C C . ASN A 1 143 ? -6.492 15.322 2.444 1.00 71.00 143 ASN A C 1
ATOM 1208 O O . ASN A 1 143 ? -6.346 15.911 1.372 1.00 71.00 143 ASN A O 1
ATOM 1212 N N . ILE A 1 144 ? -6.157 14.034 2.590 1.00 67.12 144 ILE A N 1
ATOM 1213 C CA . ILE A 1 144 ? -5.498 13.232 1.544 1.00 67.12 144 ILE A CA 1
ATOM 1214 C C . ILE A 1 144 ? -6.481 12.385 0.731 1.00 67.12 144 ILE A C 1
ATOM 1216 O O . ILE A 1 144 ? -6.140 11.957 -0.372 1.00 67.12 144 ILE A O 1
ATOM 1220 N N . LEU A 1 145 ? -7.730 12.220 1.177 1.00 60.22 145 LEU A N 1
ATOM 1221 C CA . LEU A 1 145 ? -8.747 11.428 0.464 1.00 60.22 145 LEU A CA 1
ATOM 1222 C C . LEU A 1 145 ? -8.988 11.945 -0.958 1.00 60.22 145 LEU A C 1
ATOM 1224 O O . LEU A 1 145 ? -9.065 11.180 -1.920 1.00 60.22 145 LEU A O 1
ATOM 1228 N N . SER A 1 146 ? -9.039 13.273 -1.102 1.00 57.62 146 SER A N 1
ATOM 1229 C CA . SER A 1 146 ? -9.172 13.927 -2.407 1.00 57.62 146 SER A CA 1
ATOM 1230 C C . SER A 1 146 ? -7.944 13.704 -3.304 1.00 57.62 146 SER A C 1
ATOM 1232 O O . SER A 1 146 ? -8.062 13.711 -4.533 1.00 57.62 146 SER A O 1
ATOM 1234 N N . GLY A 1 147 ? -6.774 13.480 -2.697 1.00 62.44 147 GLY A N 1
ATOM 1235 C CA . GLY A 1 147 ? -5.494 13.235 -3.357 1.00 62.44 147 GLY A CA 1
ATOM 1236 C C . GLY A 1 147 ? -5.293 11.785 -3.800 1.00 62.44 147 GLY A C 1
ATOM 1237 O O . GLY A 1 147 ? -4.788 11.569 -4.899 1.00 62.44 147 GLY A O 1
ATOM 1238 N N . MET A 1 148 ? -5.741 10.809 -3.004 1.00 72.25 148 MET A N 1
ATOM 1239 C CA . MET A 1 148 ? -5.558 9.371 -3.273 1.00 72.25 148 MET A CA 1
ATOM 1240 C C . MET A 1 148 ? -6.536 8.810 -4.309 1.00 72.25 148 MET A C 1
ATOM 1242 O O . MET A 1 148 ? -6.282 7.762 -4.887 1.00 72.25 148 MET A O 1
ATOM 1246 N N . GLY A 1 149 ? -7.602 9.548 -4.629 1.00 69.75 149 GLY A N 1
ATOM 1247 C CA . GLY A 1 149 ? -8.576 9.165 -5.648 1.00 69.75 149 GLY A CA 1
ATOM 1248 C C . GLY A 1 149 ? -9.690 8.282 -5.090 1.00 69.75 149 GLY A C 1
ATOM 1249 O O . GLY A 1 149 ? -9.493 7.465 -4.202 1.00 69.75 149 GLY A O 1
ATOM 1250 N N . GLY A 1 150 ? -10.901 8.481 -5.608 1.00 73.31 150 GLY A N 1
ATOM 1251 C CA . GLY A 1 150 ? -12.028 7.576 -5.367 1.00 73.31 150 GLY A CA 1
ATOM 1252 C C . GLY A 1 150 ? -12.597 7.591 -3.948 1.00 73.31 150 GLY A C 1
ATOM 1253 O O . GLY A 1 150 ? -13.389 6.710 -3.644 1.00 73.31 150 GLY A O 1
ATOM 1254 N N . ASN A 1 151 ? -12.230 8.573 -3.112 1.00 83.31 151 ASN A N 1
ATOM 1255 C CA . ASN A 1 151 ? -12.587 8.641 -1.687 1.00 83.31 151 ASN A CA 1
ATOM 1256 C C . ASN A 1 151 ? -12.149 7.400 -0.887 1.00 83.31 151 ASN A C 1
ATOM 1258 O O . ASN A 1 151 ? -12.807 7.024 0.079 1.00 83.31 151 ASN A O 1
ATOM 1262 N N . ILE A 1 152 ? -11.042 6.766 -1.283 1.00 90.88 152 ILE A N 1
ATOM 1263 C CA . ILE A 1 152 ? -10.449 5.660 -0.525 1.00 90.88 152 ILE A CA 1
ATOM 1264 C C . ILE A 1 152 ? -10.005 6.195 0.845 1.00 90.88 152 ILE A C 1
ATOM 1266 O O . ILE A 1 152 ? -9.285 7.199 0.872 1.00 90.88 152 ILE A O 1
ATOM 1270 N N . PRO A 1 153 ? -10.397 5.565 1.969 1.00 92.00 153 PRO A N 1
ATOM 1271 C CA . PRO A 1 153 ? -10.050 6.049 3.296 1.00 92.00 153 PRO A CA 1
ATOM 1272 C C . PRO A 1 153 ? -8.544 5.933 3.545 1.00 92.00 153 PRO A C 1
ATOM 1274 O O . PRO A 1 153 ? -7.916 4.913 3.251 1.00 92.00 153 PRO A O 1
ATOM 1277 N N . VAL A 1 154 ? -7.972 6.998 4.103 1.00 92.44 154 VAL A N 1
ATOM 1278 C CA . VAL A 1 154 ? -6.548 7.102 4.425 1.00 92.44 154 VAL A CA 1
ATOM 1279 C C . VAL A 1 154 ? -6.404 7.242 5.932 1.00 92.44 154 VAL A C 1
ATOM 1281 O O . VAL A 1 154 ? -7.046 8.103 6.538 1.00 92.44 154 VAL A O 1
ATOM 1284 N N . PHE A 1 155 ? -5.546 6.423 6.530 1.00 94.44 155 PHE A N 1
ATOM 1285 C CA . PHE A 1 155 ? -5.289 6.426 7.965 1.00 94.44 155 PHE A CA 1
ATOM 1286 C C . PHE A 1 155 ? -3.812 6.677 8.246 1.00 94.44 155 PHE A C 1
ATOM 1288 O O . PHE A 1 155 ? -2.945 5.981 7.721 1.00 94.44 155 PHE A O 1
ATOM 1295 N N . LEU A 1 156 ? -3.523 7.653 9.103 1.00 93.94 156 LEU A N 1
ATOM 1296 C CA . LEU A 1 156 ? -2.174 7.938 9.566 1.00 93.94 156 LEU A CA 1
ATOM 1297 C C . LEU A 1 156 ? -1.845 7.111 10.810 1.00 93.94 156 LEU A C 1
ATOM 1299 O O . LEU A 1 156 ? -2.578 7.156 11.799 1.00 93.94 156 LEU A O 1
ATOM 1303 N N . PHE A 1 157 ? -0.734 6.373 10.793 1.00 90.56 157 PHE A N 1
ATOM 1304 C CA . PHE A 1 157 ? -0.322 5.554 11.939 1.00 90.56 157 PHE A CA 1
ATOM 1305 C C . PHE A 1 157 ? 0.447 6.320 13.025 1.00 90.56 157 PHE A C 1
ATOM 1307 O O . PHE A 1 157 ? 0.722 5.758 14.083 1.00 90.56 157 PHE A O 1
ATOM 1314 N N . GLY A 1 158 ? 0.758 7.603 12.810 1.00 91.12 158 GLY A N 1
ATOM 1315 C CA . GLY A 1 158 ? 1.539 8.410 13.746 1.00 91.12 158 GLY A CA 1
ATOM 1316 C C . GLY A 1 158 ? 2.988 7.938 13.836 1.00 91.12 158 GLY A C 1
ATOM 1317 O O . GLY A 1 158 ? 3.644 7.728 12.813 1.00 91.12 158 GLY A O 1
ATOM 1318 N N . SER A 1 159 ? 3.518 7.788 15.051 1.00 92.12 159 SER A N 1
ATOM 1319 C CA . SER A 1 159 ? 4.868 7.264 15.240 1.00 92.12 159 SER A CA 1
ATOM 1320 C C . SER A 1 159 ? 5.040 6.538 16.572 1.00 92.12 159 SER A C 1
ATOM 1322 O O . SER A 1 159 ? 4.455 6.892 17.599 1.00 92.12 159 SER A O 1
ATOM 1324 N N . ALA A 1 160 ? 5.974 5.586 16.589 1.00 91.81 160 ALA A N 1
ATOM 1325 C CA . ALA A 1 160 ? 6.380 4.910 17.817 1.00 91.81 160 ALA A CA 1
ATOM 1326 C C . ALA A 1 160 ? 6.908 5.893 18.882 1.00 91.81 160 ALA A C 1
ATOM 1328 O O . ALA A 1 160 ? 6.693 5.681 20.074 1.00 91.81 160 ALA A O 1
ATOM 1329 N N . SER A 1 161 ? 7.547 6.999 18.472 1.00 93.12 161 SER A N 1
ATOM 1330 C CA . SER A 1 161 ? 8.011 8.040 19.401 1.00 93.12 161 SER A CA 1
ATOM 1331 C C . SER A 1 161 ? 6.869 8.834 20.039 1.00 93.12 161 SER A C 1
ATOM 1333 O O . SER A 1 161 ? 7.044 9.350 21.138 1.00 93.12 161 SER A O 1
ATOM 1335 N N . GLN A 1 162 ? 5.700 8.897 19.392 1.00 93.81 162 GLN A N 1
ATOM 1336 C CA . GLN A 1 162 ? 4.462 9.423 19.976 1.00 93.81 162 GLN A CA 1
ATOM 1337 C C . GLN A 1 162 ? 3.637 8.345 20.694 1.00 93.81 162 GLN A C 1
ATOM 1339 O O . GLN A 1 162 ? 2.550 8.633 21.194 1.00 93.81 162 GLN A O 1
ATOM 1344 N N . GLN A 1 163 ? 4.152 7.111 20.781 1.00 95.62 163 GLN A N 1
ATOM 1345 C CA . GLN A 1 163 ? 3.460 5.959 21.360 1.00 95.62 163 GLN A CA 1
ATOM 1346 C C . GLN A 1 163 ? 2.098 5.704 20.697 1.00 95.62 163 GLN A C 1
ATOM 1348 O O . GLN A 1 163 ? 1.122 5.355 21.373 1.00 95.62 163 GLN A O 1
ATOM 1353 N N . THR A 1 164 ? 2.030 5.932 19.383 1.00 94.69 164 THR A N 1
ATOM 1354 C CA . THR A 1 164 ? 0.837 5.710 18.570 1.00 94.69 164 THR A CA 1
ATOM 1355 C C . THR A 1 164 ? 1.082 4.671 17.488 1.00 94.69 164 THR A C 1
ATOM 1357 O O . THR A 1 164 ? 2.188 4.546 16.959 1.00 94.69 164 THR A O 1
ATOM 1360 N N . TYR A 1 165 ? 0.041 3.893 17.202 1.00 94.44 165 TYR A N 1
ATOM 1361 C CA . TYR A 1 165 ? -0.030 2.958 16.081 1.00 94.44 165 TYR A CA 1
ATOM 1362 C C . TYR A 1 165 ? -1.493 2.618 15.789 1.00 94.44 165 TYR A C 1
ATOM 1364 O O . TYR A 1 165 ? -2.385 2.967 16.565 1.00 94.44 165 TYR A O 1
ATOM 1372 N N . LEU A 1 166 ? -1.740 1.936 14.673 1.00 95.00 166 LEU A N 1
ATOM 1373 C CA . LEU A 1 166 ? -3.065 1.446 14.303 1.00 95.00 166 LEU A CA 1
ATOM 1374 C C . LEU A 1 166 ? -3.121 -0.073 14.428 1.00 95.00 166 LEU A C 1
ATOM 1376 O O . LEU A 1 166 ? -2.144 -0.759 14.128 1.00 95.00 166 LEU A O 1
ATOM 1380 N N . ILE A 1 167 ? -4.278 -0.583 14.834 1.00 94.69 167 ILE A N 1
ATOM 1381 C CA . ILE A 1 167 ? -4.643 -1.991 14.679 1.00 94.69 167 ILE A CA 1
ATOM 1382 C C . ILE A 1 167 ? -5.749 -2.048 13.629 1.00 94.69 167 ILE A C 1
ATOM 1384 O O . ILE A 1 167 ? -6.742 -1.334 13.747 1.00 94.69 167 ILE A O 1
ATOM 1388 N N . MET A 1 168 ? -5.564 -2.884 12.609 1.00 92.81 168 MET A N 1
ATOM 1389 C CA . MET A 1 168 ? -6.612 -3.238 11.656 1.00 92.81 168 MET A CA 1
ATOM 1390 C C . MET A 1 168 ? -7.117 -4.634 12.002 1.00 92.81 168 MET A C 1
ATOM 1392 O O . MET A 1 168 ? -6.329 -5.576 12.062 1.00 92.81 168 MET A O 1
ATOM 1396 N N . GLU A 1 169 ? -8.420 -4.757 12.198 1.00 92.00 169 GLU A N 1
ATOM 1397 C CA . GLU A 1 169 ? -9.126 -6.032 12.300 1.00 92.00 169 GLU A CA 1
ATOM 1398 C C . GLU A 1 169 ? -10.096 -6.135 11.118 1.00 92.00 169 GLU A C 1
ATOM 1400 O O . GLU A 1 169 ? -10.637 -5.123 10.669 1.00 92.00 169 GLU A O 1
ATOM 1405 N N . SER A 1 170 ? -10.305 -7.343 10.602 1.00 90.44 170 SER A N 1
ATOM 1406 C CA . SER A 1 170 ? -11.312 -7.627 9.579 1.00 90.44 170 SER A CA 1
ATOM 1407 C C . SER A 1 170 ? -12.288 -8.677 10.085 1.00 90.44 170 SER A C 1
ATOM 1409 O O . SER A 1 170 ? -11.864 -9.607 10.773 1.00 90.44 170 SER A O 1
ATOM 1411 N N . ASP A 1 171 ? -13.568 -8.552 9.738 1.00 85.62 171 ASP A N 1
ATOM 1412 C CA . ASP A 1 171 ? -14.493 -9.678 9.864 1.00 85.62 171 ASP A CA 1
ATOM 1413 C C . ASP A 1 171 ? -14.463 -10.558 8.605 1.00 85.62 171 ASP A C 1
ATOM 1415 O O . ASP A 1 171 ? -14.363 -10.072 7.479 1.00 85.62 171 ASP A O 1
ATOM 1419 N N . ASP A 1 172 ? -14.519 -11.875 8.801 1.00 74.12 172 ASP A N 1
ATOM 1420 C CA . ASP A 1 172 ? -14.479 -12.845 7.696 1.00 74.12 172 ASP A CA 1
ATOM 1421 C C . ASP A 1 172 ? -15.824 -12.929 6.944 1.00 74.12 172 ASP A C 1
ATOM 1423 O O . ASP A 1 172 ? -15.909 -13.542 5.883 1.00 74.12 172 ASP A O 1
ATOM 1427 N N . ALA A 1 173 ? -16.898 -12.358 7.504 1.00 70.81 173 ALA A N 1
ATOM 1428 C CA . ALA A 1 173 ? -18.256 -12.496 6.977 1.00 70.81 173 ALA A CA 1
ATOM 1429 C C . ALA A 1 173 ? -18.624 -11.405 5.958 1.00 70.81 173 ALA A C 1
ATOM 1431 O O . ALA A 1 173 ? -19.186 -11.725 4.913 1.00 70.81 173 ALA A O 1
ATOM 1432 N N . ASP A 1 174 ? -18.291 -10.143 6.248 1.00 67.44 174 ASP A N 1
ATOM 1433 C CA . ASP A 1 174 ? -18.710 -8.977 5.458 1.00 67.44 174 ASP A CA 1
ATOM 1434 C C . ASP A 1 174 ? -17.514 -8.150 4.947 1.00 67.44 174 ASP A C 1
ATOM 1436 O O . ASP A 1 174 ? -17.689 -7.183 4.197 1.00 67.44 174 ASP A O 1
ATOM 1440 N N . LEU A 1 175 ? -16.287 -8.539 5.319 1.00 79.81 175 LEU A N 1
ATOM 1441 C CA . LEU A 1 175 ? -15.040 -7.838 5.018 1.00 79.81 175 LEU A CA 1
ATOM 1442 C C . LEU A 1 175 ? -15.060 -6.387 5.502 1.00 79.81 175 LEU A C 1
ATOM 1444 O O . LEU A 1 175 ? -14.472 -5.490 4.881 1.00 79.81 175 LEU A O 1
ATOM 1448 N N . ASN A 1 176 ? -15.728 -6.158 6.635 1.00 86.19 176 ASN A N 1
ATOM 1449 C CA . ASN A 1 176 ? -15.641 -4.887 7.330 1.00 86.19 176 ASN A CA 1
ATOM 1450 C C . ASN A 1 176 ? -14.242 -4.741 7.917 1.00 86.19 176 ASN A C 1
ATOM 1452 O O . ASN A 1 176 ? -13.712 -5.663 8.534 1.00 86.19 176 ASN A O 1
ATOM 1456 N N . LEU A 1 177 ? -13.659 -3.555 7.746 1.00 90.94 177 LEU A N 1
ATOM 1457 C CA . LEU A 1 177 ? -12.392 -3.192 8.365 1.00 90.94 177 LEU A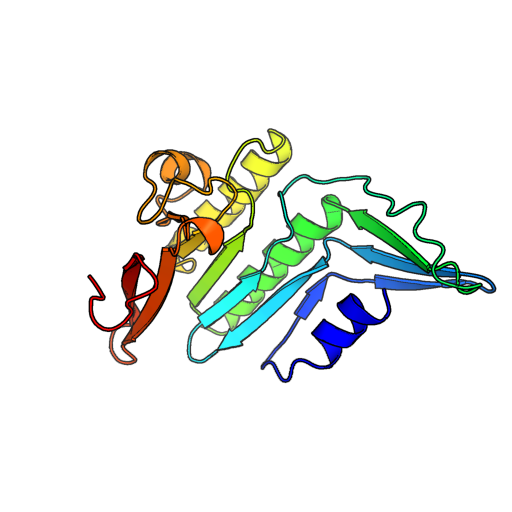 CA 1
ATOM 1458 C C . LEU A 1 177 ? -12.649 -2.323 9.588 1.00 90.94 177 LEU A C 1
ATOM 1460 O O . LEU A 1 177 ? -13.198 -1.225 9.480 1.00 90.94 177 LEU A O 1
ATOM 1464 N N . PHE A 1 178 ? -12.189 -2.792 10.739 1.00 92.38 178 PHE A N 1
ATOM 1465 C CA . PHE A 1 178 ? -12.183 -2.044 11.985 1.00 92.38 178 PHE A CA 1
ATOM 1466 C C . PHE A 1 178 ? -10.780 -1.498 12.216 1.00 92.38 178 PHE A C 1
ATOM 1468 O O . PHE A 1 178 ? -9.820 -2.255 12.368 1.00 92.38 178 PHE A O 1
ATOM 1475 N N . ILE A 1 179 ? -10.657 -0.173 12.212 1.00 93.62 179 ILE A N 1
ATOM 1476 C CA . ILE A 1 179 ? -9.382 0.513 12.418 1.00 93.62 179 ILE A CA 1
ATOM 1477 C C . ILE A 1 179 ? -9.395 1.155 13.795 1.00 93.62 179 ILE A C 1
ATOM 1479 O O . ILE A 1 179 ? -10.171 2.076 14.037 1.00 93.62 179 ILE A O 1
ATOM 1483 N N . PHE A 1 180 ? -8.508 0.693 14.669 1.00 94.88 180 PHE A N 1
ATOM 1484 C CA . PHE A 1 180 ? -8.372 1.205 16.026 1.00 94.88 180 PHE A CA 1
ATOM 1485 C C . PHE A 1 180 ? -7.102 2.024 16.170 1.00 94.88 180 PHE A C 1
ATOM 1487 O O . PHE A 1 180 ? -6.014 1.575 15.792 1.00 94.88 180 PHE A O 1
ATOM 1494 N N . LEU A 1 181 ? -7.224 3.205 16.768 1.00 94.31 181 LEU A N 1
ATOM 1495 C CA . LEU A 1 181 ? -6.075 4.045 17.073 1.00 94.31 181 LEU A CA 1
ATOM 1496 C C . LEU A 1 181 ? -5.568 3.757 18.478 1.00 94.31 181 LEU A C 1
ATOM 1498 O O . LEU A 1 181 ? -6.218 4.063 19.470 1.00 94.31 181 LEU A O 1
ATOM 1502 N N . ILE A 1 182 ? -4.344 3.257 18.581 1.00 95.69 182 ILE A N 1
ATOM 1503 C CA . ILE A 1 182 ? -3.717 3.041 19.877 1.00 95.69 182 ILE A CA 1
ATOM 1504 C C . ILE A 1 182 ? -2.895 4.263 20.257 1.00 95.69 182 ILE A C 1
ATOM 1506 O O . ILE A 1 182 ? -2.138 4.805 19.453 1.00 95.69 182 ILE A O 1
ATOM 1510 N N . LYS A 1 183 ? -3.035 4.693 21.513 1.00 94.38 183 LYS A N 1
ATOM 1511 C CA . LYS A 1 183 ? -2.260 5.784 22.114 1.00 94.38 183 LYS A CA 1
ATOM 1512 C C . LYS A 1 183 ? -1.566 5.301 23.376 1.00 94.38 183 LYS A C 1
ATOM 1514 O O . LYS A 1 183 ? -2.067 4.415 24.069 1.00 94.38 183 LYS A O 1
ATOM 1519 N N . LYS A 1 184 ? -0.428 5.919 23.704 1.00 94.94 184 LYS A N 1
ATOM 1520 C CA . LYS A 1 184 ? 0.381 5.584 24.892 1.00 94.94 184 LYS A CA 1
ATOM 1521 C C . LYS A 1 184 ? 0.780 4.102 24.940 1.00 94.94 184 LYS A C 1
ATOM 1523 O O . LYS A 1 184 ? 0.959 3.545 26.017 1.00 94.94 184 LYS A O 1
ATOM 1528 N N . ASN A 1 185 ? 0.860 3.455 23.775 1.00 91.94 185 ASN A N 1
ATOM 1529 C CA . ASN A 1 185 ? 1.077 2.016 23.620 1.00 91.94 185 ASN A CA 1
ATOM 1530 C C . ASN A 1 185 ? 0.089 1.105 24.386 1.00 91.94 185 ASN A C 1
ATOM 1532 O O . ASN A 1 185 ? 0.401 -0.058 24.637 1.00 91.94 185 ASN A O 1
ATOM 1536 N N . ASN A 1 186 ? -1.104 1.596 24.738 1.00 94.75 186 ASN A N 1
ATOM 1537 C CA . ASN A 1 186 ? -2.097 0.830 25.489 1.00 94.75 186 ASN A CA 1
ATOM 1538 C C . ASN A 1 186 ? -3.146 0.190 24.563 1.00 94.75 186 ASN A C 1
ATOM 1540 O O . ASN A 1 186 ? -4.224 0.748 24.364 1.00 94.75 186 ASN A O 1
ATOM 1544 N N . TRP A 1 187 ? -2.842 -0.989 24.011 1.00 91.25 187 TRP A N 1
ATOM 1545 C CA . TRP A 1 187 ? -3.747 -1.700 23.092 1.00 91.25 187 TRP A CA 1
ATOM 1546 C C . TRP A 1 187 ? -5.065 -2.141 23.739 1.00 91.25 187 TRP A C 1
ATOM 1548 O O . TRP A 1 187 ? -6.068 -2.294 23.052 1.00 91.25 187 TRP A O 1
ATOM 1558 N N . GLN A 1 188 ? -5.086 -2.323 25.062 1.00 92.44 188 GLN A N 1
ATOM 1559 C CA . GLN A 1 188 ? -6.298 -2.707 25.791 1.00 92.44 188 GLN A CA 1
ATOM 1560 C C . GLN A 1 188 ? -7.334 -1.579 25.815 1.00 92.44 188 GLN A C 1
ATOM 1562 O O . GLN A 1 188 ? -8.517 -1.833 26.011 1.00 92.44 188 GLN A O 1
ATOM 1567 N N . ALA A 1 189 ? -6.894 -0.340 25.594 1.00 88.88 189 ALA A N 1
ATOM 1568 C CA . ALA A 1 189 ? -7.749 0.832 25.474 1.00 88.88 189 ALA A CA 1
ATOM 1569 C C . ALA A 1 189 ? -8.064 1.175 24.006 1.00 88.88 189 ALA A C 1
ATOM 1571 O O . ALA A 1 189 ? -8.273 2.350 23.703 1.00 88.88 189 ALA A O 1
ATOM 1572 N N . LYS A 1 190 ? -8.050 0.180 23.100 1.00 83.50 190 LYS A N 1
ATOM 1573 C CA . LYS A 1 190 ? -8.369 0.387 21.682 1.00 83.50 190 LYS A CA 1
ATOM 1574 C C . LYS A 1 190 ? -9.726 1.077 21.528 1.00 83.50 190 LYS A C 1
ATOM 1576 O O . LYS A 1 190 ? -10.694 0.692 22.186 1.00 83.50 190 LYS A O 1
ATOM 1581 N N . ASN A 1 191 ? -9.769 2.101 20.683 1.00 68.12 191 ASN A N 1
ATOM 1582 C CA . ASN A 1 191 ? -10.952 2.902 20.402 1.00 68.12 191 ASN A CA 1
ATOM 1583 C C . ASN A 1 191 ? -11.072 3.239 18.918 1.00 68.12 191 ASN A C 1
ATOM 1585 O O . ASN A 1 191 ? -10.039 3.187 18.206 1.00 68.12 191 ASN A O 1
#